Protein AF-A0A6A7G009-F1 (afdb_monomer_lite)

Radius of gyration: 21.74 Å; chains: 1; bounding box: 56×44×60 Å

Organism: NCBI:txid1518452

Structure (mmCIF, N/CA/C/O backbone):
data_AF-A0A6A7G009-F1
#
_entry.id   AF-A0A6A7G009-F1
#
loop_
_atom_site.group_PDB
_atom_site.id
_atom_site.type_symbol
_atom_site.label_atom_id
_atom_site.label_alt_id
_atom_site.label_comp_id
_atom_site.label_asym_id
_atom_site.label_entity_id
_atom_site.label_seq_id
_atom_site.pdbx_PDB_ins_code
_atom_site.Cartn_x
_atom_site.Cartn_y
_atom_site.Cartn_z
_atom_site.occupancy
_atom_site.B_iso_or_equiv
_atom_site.auth_seq_id
_atom_site.auth_comp_id
_atom_site.auth_asym_id
_atom_site.auth_atom_id
_atom_site.pdbx_PDB_model_num
ATOM 1 N N . LEU A 1 1 ? 35.854 0.329 -32.959 1.00 33.03 1 LEU A N 1
ATOM 2 C CA . LEU A 1 1 ? 35.466 1.603 -33.607 1.00 33.03 1 LEU A CA 1
ATOM 3 C C . LEU A 1 1 ? 34.813 2.494 -32.561 1.00 33.03 1 LEU A C 1
ATOM 5 O O . LEU A 1 1 ? 33.643 2.331 -32.245 1.00 33.03 1 LEU A O 1
ATOM 9 N N . ASN A 1 2 ? 35.643 3.341 -31.951 1.00 36.78 2 ASN A N 1
ATOM 10 C CA . ASN A 1 2 ? 35.268 4.315 -30.934 1.00 36.78 2 ASN A CA 1
ATOM 11 C C . ASN A 1 2 ? 34.489 5.460 -31.586 1.00 36.78 2 ASN A C 1
ATOM 13 O O . ASN A 1 2 ? 35.030 6.141 -32.451 1.00 36.78 2 ASN A O 1
ATOM 17 N N . ALA A 1 3 ? 33.259 5.700 -31.141 1.00 36.31 3 ALA A N 1
ATOM 18 C CA . ALA A 1 3 ? 32.557 6.951 -31.395 1.00 36.31 3 ALA A CA 1
ATOM 19 C C . ALA A 1 3 ? 32.072 7.502 -30.050 1.00 36.31 3 ALA A C 1
ATOM 21 O O . ALA A 1 3 ? 31.046 7.090 -29.510 1.00 36.31 3 ALA A O 1
ATOM 22 N N . LEU A 1 4 ? 32.876 8.406 -29.489 1.00 46.34 4 LEU A N 1
ATOM 23 C CA . LEU A 1 4 ? 32.522 9.247 -28.353 1.00 46.34 4 LEU A CA 1
ATOM 24 C C . LEU A 1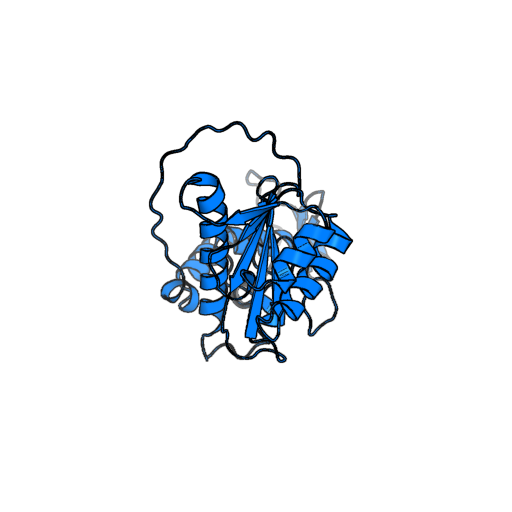 4 ? 31.434 10.227 -28.803 1.00 46.34 4 LEU A C 1
ATOM 26 O O . LEU A 1 4 ? 31.726 11.234 -29.441 1.00 46.34 4 LEU A O 1
ATOM 30 N N . VAL A 1 5 ? 30.178 9.953 -28.458 1.00 41.22 5 VAL A N 1
ATOM 31 C CA . VAL A 1 5 ? 29.092 10.925 -28.631 1.00 41.22 5 VAL A CA 1
ATOM 32 C C . VAL A 1 5 ? 29.146 11.910 -27.464 1.00 41.22 5 VAL A C 1
ATOM 34 O O . VAL A 1 5 ? 28.726 11.599 -26.351 1.00 41.22 5 VAL A O 1
ATOM 37 N N . HIS A 1 6 ? 29.699 13.097 -27.715 1.00 43.94 6 HIS A N 1
ATOM 38 C CA . HIS A 1 6 ? 29.626 14.237 -26.803 1.00 43.94 6 HIS A CA 1
ATOM 39 C C . HIS A 1 6 ? 28.310 14.986 -27.031 1.00 43.94 6 HIS A C 1
ATOM 41 O O . HIS A 1 6 ? 28.161 15.709 -28.012 1.00 43.94 6 HIS A O 1
ATOM 47 N N . SER A 1 7 ? 27.361 14.849 -26.104 1.00 37.59 7 SER A N 1
ATOM 48 C CA . SER A 1 7 ? 26.228 15.773 -26.001 1.00 37.59 7 SER A CA 1
ATOM 49 C C . SER A 1 7 ? 25.752 15.906 -24.549 1.00 37.59 7 SER A C 1
ATOM 51 O O . SER A 1 7 ? 25.069 15.026 -24.029 1.00 37.59 7 SER A O 1
ATOM 53 N N . GLY A 1 8 ? 26.116 17.017 -23.903 1.00 41.75 8 GLY A N 1
ATOM 54 C CA . GLY A 1 8 ? 25.282 17.779 -22.954 1.00 41.75 8 GLY A CA 1
ATOM 55 C C . GLY A 1 8 ? 24.837 17.174 -21.614 1.00 41.75 8 GLY A C 1
ATOM 56 O O . GLY A 1 8 ? 24.319 17.907 -20.783 1.00 41.75 8 GLY A O 1
ATOM 57 N N . THR A 1 9 ? 25.050 15.890 -21.357 1.00 50.56 9 THR A N 1
ATOM 58 C CA . THR A 1 9 ? 24.913 15.241 -20.042 1.00 50.56 9 THR A CA 1
ATOM 59 C C . THR A 1 9 ? 25.919 14.105 -20.050 1.00 50.56 9 THR A C 1
ATOM 61 O O . THR A 1 9 ? 25.802 13.242 -20.916 1.00 50.56 9 THR A O 1
ATOM 64 N N . SER A 1 10 ? 26.932 14.125 -19.178 1.00 60.22 10 SER A N 1
ATOM 65 C CA . SER A 1 10 ? 28.070 13.189 -19.229 1.00 60.22 10 SER A CA 1
ATOM 66 C C . SER A 1 10 ? 27.648 11.763 -18.843 1.00 60.22 10 SER A C 1
ATOM 68 O O . SER A 1 10 ? 27.899 11.286 -17.740 1.00 60.22 10 SER A O 1
ATOM 70 N N . LEU A 1 11 ? 26.916 11.099 -19.738 1.00 69.81 11 LEU A N 1
ATOM 71 C CA . LEU A 1 11 ? 26.635 9.675 -19.670 1.00 69.81 11 LEU A CA 1
ATOM 72 C C . LEU A 1 11 ? 27.925 8.966 -20.075 1.00 69.81 11 LEU A C 1
ATOM 74 O O . LEU A 1 11 ? 28.312 8.991 -21.244 1.00 69.81 11 LEU A O 1
ATOM 78 N N . GLN A 1 12 ? 28.614 8.373 -19.104 1.00 85.25 12 GLN A N 1
ATOM 79 C CA . GLN A 1 12 ? 29.791 7.557 -19.378 1.00 85.25 12 GLN A CA 1
ATOM 80 C C . GLN A 1 12 ? 29.349 6.122 -19.633 1.00 85.25 12 GLN A C 1
ATOM 82 O O . GLN A 1 12 ? 28.511 5.593 -18.908 1.00 85.25 12 GLN A O 1
ATOM 87 N N . PHE A 1 13 ? 29.924 5.471 -20.638 1.00 88.25 13 PHE A N 1
ATOM 88 C CA . PHE A 1 13 ? 29.658 4.065 -20.926 1.00 88.25 13 PHE A CA 1
ATOM 89 C C . PHE A 1 13 ? 30.929 3.252 -20.715 1.00 88.25 13 PHE A C 1
ATOM 91 O O . PHE A 1 13 ? 31.999 3.650 -21.178 1.00 88.25 13 PHE A O 1
ATOM 98 N N . ARG A 1 14 ? 30.827 2.136 -19.990 1.00 88.12 14 ARG A N 1
ATOM 99 C CA . ARG A 1 14 ? 31.948 1.223 -19.726 1.00 88.12 14 ARG A CA 1
ATOM 100 C C . ARG A 1 14 ? 31.494 -0.222 -19.859 1.00 88.12 14 ARG A C 1
ATOM 102 O O . ARG A 1 14 ? 30.351 -0.546 -19.543 1.00 88.12 14 ARG A O 1
ATOM 109 N N . LEU A 1 15 ? 32.404 -1.080 -20.303 1.00 88.94 15 LEU A N 1
ATOM 110 C CA . LEU A 1 15 ? 32.203 -2.522 -20.290 1.00 88.94 15 LEU A CA 1
ATOM 111 C C . LEU A 1 15 ? 32.525 -3.046 -18.883 1.00 88.94 15 LEU A C 1
ATOM 113 O O . LEU A 1 15 ? 33.630 -2.829 -18.391 1.00 88.94 15 LEU A O 1
ATOM 117 N N . LEU A 1 16 ? 31.558 -3.688 -18.229 1.00 86.25 16 LEU A N 1
ATOM 118 C CA . LEU A 1 16 ? 31.697 -4.295 -16.903 1.00 86.25 16 LEU A CA 1
ATOM 119 C C . LEU A 1 16 ? 31.183 -5.733 -16.980 1.00 86.25 16 LEU A C 1
ATOM 121 O O . LEU A 1 16 ? 30.013 -5.928 -17.300 1.00 86.25 16 LEU A O 1
ATOM 125 N N . ASN A 1 17 ? 32.033 -6.723 -16.688 1.00 85.19 17 ASN A N 1
ATOM 126 C CA . ASN A 1 17 ? 31.687 -8.153 -16.753 1.00 85.19 17 ASN A CA 1
ATOM 127 C C . ASN A 1 17 ? 30.984 -8.527 -18.074 1.00 85.19 17 ASN A C 1
ATOM 129 O O . ASN A 1 17 ? 29.874 -9.053 -18.064 1.00 85.19 17 ASN A O 1
ATOM 133 N N . ASP A 1 18 ? 31.587 -8.143 -19.204 1.00 86.94 18 ASP A N 1
ATOM 134 C CA . ASP A 1 18 ? 31.063 -8.336 -20.568 1.00 86.94 18 ASP A CA 1
ATOM 135 C C . ASP A 1 18 ? 29.718 -7.650 -20.883 1.00 86.94 18 ASP A C 1
ATOM 137 O O . ASP A 1 18 ? 29.152 -7.823 -21.963 1.00 86.94 18 ASP A O 1
ATOM 141 N N . LEU A 1 19 ? 29.217 -6.797 -19.985 1.00 87.00 19 LEU A N 1
ATOM 142 C CA . LEU A 1 19 ? 28.006 -6.007 -20.185 1.00 87.00 19 LEU A CA 1
ATOM 143 C C . LEU A 1 19 ? 28.348 -4.537 -20.402 1.00 87.00 19 LEU A C 1
ATOM 145 O O . LEU A 1 19 ? 29.015 -3.894 -19.589 1.00 87.00 19 LEU A O 1
ATOM 149 N N . MET A 1 20 ? 27.834 -3.966 -21.491 1.00 91.00 20 MET A N 1
ATOM 150 C CA . MET A 1 20 ? 27.884 -2.521 -21.686 1.00 91.00 20 MET A CA 1
ATOM 151 C C . MET A 1 20 ? 27.003 -1.856 -20.626 1.00 91.00 20 MET A C 1
ATOM 153 O O . MET A 1 20 ? 25.815 -2.163 -20.541 1.00 91.00 20 MET A O 1
ATOM 157 N N . CYS A 1 21 ? 27.560 -0.946 -19.834 1.00 91.56 21 CYS A N 1
ATOM 158 C CA . CYS A 1 21 ? 26.855 -0.262 -18.756 1.00 91.56 21 CYS A CA 1
ATOM 159 C C . CYS A 1 21 ? 26.964 1.254 -18.909 1.00 91.56 21 CYS A C 1
ATOM 161 O O . CYS A 1 21 ? 28.029 1.782 -19.224 1.00 91.56 21 CYS A O 1
ATOM 163 N N . GLU A 1 22 ? 25.870 1.957 -18.629 1.00 91.00 22 GLU A N 1
ATOM 164 C CA . GLU A 1 22 ? 25.909 3.383 -18.328 1.00 91.00 22 GLU A CA 1
ATOM 165 C C . GLU A 1 22 ? 26.383 3.557 -16.885 1.00 91.00 22 GLU A C 1
ATOM 167 O O . GLU A 1 22 ? 25.844 2.950 -15.961 1.00 91.00 22 GLU A O 1
ATOM 172 N N . VAL A 1 23 ? 27.428 4.350 -16.699 1.00 86.75 23 VAL A N 1
ATOM 173 C CA . VAL A 1 23 ? 28.080 4.582 -15.418 1.00 86.75 23 VAL A CA 1
ATOM 174 C C . VAL A 1 23 ? 27.943 6.055 -15.068 1.00 86.75 23 VAL A C 1
ATOM 176 O O . VAL A 1 23 ? 28.261 6.949 -15.849 1.00 86.75 23 VAL A O 1
ATOM 179 N N . THR A 1 24 ? 27.476 6.289 -13.853 1.00 82.50 24 THR A N 1
ATOM 180 C CA . THR A 1 24 ? 27.497 7.585 -13.172 1.00 82.50 24 THR A CA 1
ATOM 181 C C . THR A 1 24 ? 28.281 7.418 -11.875 1.00 82.50 24 THR A C 1
ATOM 183 O O . THR A 1 24 ? 28.482 6.289 -11.432 1.00 82.50 24 THR A O 1
ATOM 186 N N . GLU A 1 25 ? 28.665 8.513 -11.220 1.00 73.50 25 GLU A N 1
ATOM 187 C CA . GLU A 1 25 ? 29.447 8.478 -9.968 1.00 73.50 25 GLU A CA 1
ATOM 188 C C . GLU A 1 25 ? 28.851 7.564 -8.881 1.00 73.50 25 GLU A C 1
ATOM 190 O O . GLU A 1 25 ? 29.579 7.041 -8.048 1.00 73.50 25 GLU A O 1
ATOM 195 N N . LYS A 1 26 ? 27.526 7.349 -8.895 1.00 76.75 26 LYS A N 1
ATOM 196 C CA . LYS A 1 26 ? 26.799 6.598 -7.859 1.00 76.75 26 LYS A CA 1
ATOM 197 C C . LYS A 1 26 ? 26.295 5.220 -8.292 1.00 76.75 26 LYS A C 1
ATOM 199 O O . LYS A 1 26 ? 25.813 4.474 -7.446 1.00 76.75 26 LYS A O 1
ATOM 204 N N . ARG A 1 27 ? 26.294 4.896 -9.590 1.00 83.00 27 ARG A N 1
ATOM 205 C CA . ARG A 1 27 ? 25.667 3.659 -10.098 1.00 83.00 27 ARG A CA 1
ATOM 206 C C . ARG A 1 27 ? 26.159 3.268 -11.485 1.00 83.00 27 ARG A C 1
ATOM 208 O O . ARG A 1 27 ? 26.383 4.136 -12.328 1.00 83.00 27 ARG A O 1
ATOM 215 N N . ALA A 1 28 ? 26.193 1.961 -11.726 1.00 88.44 28 ALA A N 1
ATOM 216 C CA . ALA A 1 28 ? 26.329 1.356 -13.044 1.00 88.44 28 ALA A CA 1
ATOM 217 C C . ALA A 1 28 ? 25.017 0.652 -13.421 1.00 88.44 28 ALA A C 1
ATOM 219 O O . ALA A 1 28 ? 24.474 -0.120 -12.631 1.00 88.44 28 ALA A O 1
ATOM 220 N N . ARG A 1 29 ? 24.486 0.940 -14.610 1.00 91.62 29 ARG A N 1
ATOM 221 C CA . ARG A 1 29 ? 23.228 0.389 -15.121 1.00 91.62 29 ARG A CA 1
ATOM 222 C C . ARG A 1 29 ? 23.481 -0.325 -16.448 1.00 91.62 29 ARG A C 1
ATOM 224 O O . ARG A 1 29 ? 23.907 0.340 -17.393 1.00 91.62 29 ARG A O 1
ATOM 231 N N . PRO A 1 30 ? 23.196 -1.631 -16.570 1.00 92.75 30 PRO A N 1
ATOM 232 C CA . PRO A 1 30 ? 23.375 -2.343 -17.829 1.00 92.75 30 PRO A CA 1
ATOM 233 C C . PRO A 1 30 ? 22.512 -1.751 -18.949 1.00 92.75 30 PRO A C 1
ATOM 235 O O . PRO A 1 30 ? 21.324 -1.449 -18.768 1.00 92.75 30 PRO A O 1
ATOM 238 N N . CYS A 1 31 ? 23.134 -1.598 -20.115 1.00 92.88 31 CYS A N 1
ATOM 239 C CA . CYS A 1 31 ? 22.517 -1.164 -21.357 1.00 92.88 31 CYS A CA 1
ATOM 240 C C . CYS A 1 31 ? 21.734 -2.324 -21.972 1.00 92.88 31 CYS A C 1
ATOM 242 O O . CYS A 1 31 ? 22.296 -3.364 -22.309 1.00 92.88 31 CYS A O 1
ATOM 244 N N . ILE A 1 32 ? 20.427 -2.140 -22.146 1.00 94.19 32 ILE A N 1
ATOM 245 C CA . ILE A 1 32 ? 19.535 -3.223 -22.561 1.00 94.19 32 ILE A CA 1
ATOM 246 C C . ILE A 1 32 ? 19.328 -3.240 -24.087 1.00 94.19 32 ILE A C 1
ATOM 248 O O . ILE A 1 32 ? 18.886 -2.230 -24.664 1.00 94.19 32 ILE A O 1
ATOM 252 N N . PRO A 1 33 ? 19.569 -4.389 -24.757 1.00 92.62 33 PRO A N 1
ATOM 253 C CA . PRO A 1 33 ? 19.325 -4.535 -26.188 1.00 92.62 33 PRO A CA 1
ATOM 254 C C . PRO A 1 33 ? 17.821 -4.479 -26.505 1.00 92.62 33 PRO A C 1
ATOM 256 O O . PRO A 1 33 ? 17.010 -4.913 -25.681 1.00 92.62 33 PRO A O 1
ATOM 259 N N . PRO A 1 34 ? 17.416 -3.988 -27.696 1.00 92.94 34 PRO A N 1
ATOM 260 C CA . PRO A 1 34 ? 16.008 -3.810 -28.069 1.00 92.94 34 PRO A CA 1
ATOM 261 C C . PRO A 1 34 ? 15.108 -5.024 -27.806 1.00 92.94 34 PRO A C 1
ATOM 263 O O . PRO A 1 34 ? 13.992 -4.865 -27.317 1.00 92.94 34 PRO A O 1
ATOM 266 N N . THR A 1 35 ? 15.622 -6.230 -28.046 1.00 93.94 35 THR A N 1
ATOM 267 C CA . THR A 1 35 ? 14.911 -7.505 -27.876 1.00 93.94 35 THR A CA 1
ATOM 268 C C . THR A 1 35 ? 14.482 -7.798 -26.435 1.00 93.94 35 THR A C 1
ATOM 270 O O . THR A 1 35 ? 13.495 -8.496 -26.217 1.00 93.94 35 THR A O 1
ATOM 273 N N . LEU A 1 36 ? 15.186 -7.257 -25.435 1.00 93.31 36 LEU A N 1
ATOM 274 C CA . LEU A 1 36 ? 14.910 -7.512 -24.017 1.00 93.31 36 LEU A CA 1
ATOM 275 C C . LEU A 1 36 ? 14.099 -6.400 -23.343 1.00 93.31 36 LEU A C 1
ATOM 277 O O . LEU A 1 36 ? 13.490 -6.639 -22.300 1.00 93.31 36 LEU A O 1
ATOM 281 N N . ARG A 1 37 ? 14.043 -5.197 -23.928 1.00 95.38 37 ARG A N 1
ATOM 282 C CA . ARG A 1 37 ? 13.396 -4.025 -23.305 1.00 95.38 37 ARG A CA 1
ATOM 283 C C . ARG A 1 37 ? 11.929 -4.275 -22.985 1.00 95.38 37 ARG A C 1
ATOM 285 O O . ARG A 1 37 ? 11.475 -3.929 -21.895 1.00 95.38 37 ARG A O 1
ATOM 292 N N . ARG A 1 38 ? 11.206 -4.914 -23.913 1.00 94.06 38 ARG A N 1
ATOM 293 C CA . ARG A 1 38 ? 9.787 -5.222 -23.724 1.00 94.06 38 ARG A CA 1
ATOM 294 C C . ARG A 1 38 ? 9.575 -6.228 -22.595 1.00 94.06 38 ARG A C 1
ATOM 296 O O . ARG A 1 38 ? 8.753 -5.973 -21.728 1.00 94.06 38 ARG A O 1
ATOM 303 N N . ARG A 1 39 ? 10.393 -7.284 -22.528 1.00 92.75 39 ARG A N 1
ATOM 304 C CA . ARG A 1 39 ? 10.351 -8.276 -21.437 1.00 92.75 39 ARG A CA 1
ATOM 305 C C . ARG A 1 39 ? 10.632 -7.648 -20.073 1.00 92.75 39 ARG A C 1
ATOM 307 O O . ARG A 1 39 ? 9.971 -7.988 -19.100 1.00 92.75 39 ARG A O 1
ATOM 314 N N . ILE A 1 40 ? 11.586 -6.718 -19.995 1.00 92.38 40 ILE A N 1
ATOM 315 C CA . ILE A 1 40 ? 11.850 -5.959 -18.764 1.00 92.38 40 ILE A CA 1
ATOM 316 C C . ILE A 1 40 ? 10.634 -5.108 -18.400 1.00 92.38 40 ILE A C 1
ATOM 318 O O . ILE A 1 40 ? 10.202 -5.130 -17.251 1.00 92.38 40 ILE A O 1
ATOM 322 N N . PHE A 1 41 ? 10.059 -4.384 -19.363 1.00 93.12 41 PHE A N 1
ATOM 323 C CA . PHE A 1 41 ? 8.844 -3.615 -19.117 1.00 93.12 41 PHE A CA 1
ATOM 324 C C . PHE A 1 41 ? 7.709 -4.502 -18.609 1.00 93.12 41 PHE A C 1
ATOM 326 O O . PHE A 1 41 ? 7.168 -4.192 -17.556 1.00 93.12 41 PHE A O 1
ATOM 333 N N . ASP A 1 42 ? 7.386 -5.595 -19.301 1.00 89.75 42 ASP A N 1
ATOM 334 C CA . ASP A 1 42 ? 6.291 -6.488 -18.916 1.00 89.75 42 ASP A CA 1
ATOM 335 C C . ASP A 1 42 ? 6.550 -7.097 -17.531 1.00 89.75 42 ASP A C 1
ATOM 337 O O . ASP A 1 42 ? 5.642 -7.127 -16.710 1.00 89.75 42 ASP A O 1
ATOM 341 N N . LYS A 1 43 ? 7.805 -7.443 -17.202 1.00 86.00 43 LYS A N 1
ATOM 342 C CA . LYS A 1 43 ? 8.176 -7.922 -15.862 1.00 86.00 43 LYS A CA 1
ATOM 343 C C . LYS A 1 43 ? 7.860 -6.908 -14.765 1.00 86.00 43 LYS A C 1
ATOM 345 O O . LYS A 1 43 ? 7.294 -7.294 -13.760 1.00 86.00 43 LYS A O 1
ATOM 350 N N . TYR A 1 44 ? 8.240 -5.636 -14.908 1.00 85.62 44 TYR A N 1
ATOM 351 C CA . TYR A 1 44 ? 8.029 -4.636 -13.843 1.00 85.62 44 TYR A CA 1
ATOM 352 C C . TYR A 1 44 ? 6.640 -4.000 -13.876 1.00 85.62 44 TYR A C 1
ATOM 354 O O . TYR A 1 44 ? 6.101 -3.615 -12.839 1.00 85.62 44 TYR A O 1
ATOM 362 N N . HIS A 1 45 ? 6.064 -3.859 -15.065 1.00 86.06 45 HIS A N 1
ATOM 363 C CA . HIS A 1 45 ? 4.718 -3.347 -15.240 1.00 86.06 45 HIS A CA 1
ATOM 364 C C . HIS A 1 45 ? 3.677 -4.391 -14.826 1.00 86.06 45 HIS A C 1
ATOM 366 O O . HIS A 1 45 ? 2.708 -4.033 -14.170 1.00 86.06 45 HIS A O 1
ATOM 372 N N . GLY A 1 46 ? 3.888 -5.670 -15.136 1.00 78.12 46 GLY A N 1
ATOM 373 C CA . GLY A 1 46 ? 2.969 -6.761 -14.809 1.00 78.12 46 GLY A CA 1
ATOM 374 C C . GLY A 1 46 ? 2.810 -7.025 -13.312 1.00 78.12 46 GLY A C 1
ATOM 375 O O . GLY A 1 46 ? 1.772 -7.521 -12.908 1.00 78.12 46 GLY A O 1
ATOM 376 N N . LEU A 1 47 ? 3.759 -6.612 -12.457 1.00 73.56 47 LEU A N 1
ATOM 377 C CA . LEU A 1 47 ? 3.639 -6.829 -11.005 1.00 73.56 47 LEU A CA 1
ATOM 378 C C . LEU A 1 47 ? 2.417 -6.125 -10.400 1.00 73.56 47 LEU A C 1
ATOM 380 O O . LEU A 1 47 ? 1.727 -6.670 -9.556 1.00 73.56 47 LEU A O 1
ATOM 384 N N . ASN A 1 48 ? 2.120 -4.892 -10.801 1.00 67.00 48 ASN A N 1
ATOM 385 C CA . ASN A 1 48 ? 1.000 -4.140 -10.210 1.00 67.00 48 ASN A CA 1
ATOM 386 C C . ASN A 1 48 ? 0.388 -3.111 -11.136 1.00 67.00 48 ASN A C 1
ATOM 388 O O . ASN A 1 48 ? -0.293 -2.171 -10.708 1.00 67.00 48 ASN A O 1
ATOM 392 N N . HIS A 1 49 ? 0.710 -3.227 -12.417 1.00 80.81 49 HIS A N 1
ATOM 393 C CA . HIS A 1 49 ? 0.394 -2.220 -13.402 1.00 80.81 49 HIS A CA 1
ATOM 394 C C . HIS A 1 49 ? 0.740 -0.805 -12.915 1.00 80.81 49 HIS A C 1
ATOM 396 O O . HIS A 1 49 ? -0.113 0.078 -13.002 1.00 80.81 49 HIS A O 1
ATOM 402 N N . PRO A 1 50 ? 1.936 -0.521 -12.352 1.00 77.69 50 PRO A N 1
ATOM 403 C CA . PRO A 1 50 ? 2.245 0.806 -11.839 1.00 77.69 50 PRO A CA 1
ATOM 404 C C . PRO A 1 50 ? 2.037 1.879 -12.913 1.00 77.69 50 PRO A C 1
ATOM 406 O O . PRO A 1 50 ? 2.199 1.655 -14.115 1.00 77.69 50 PRO A O 1
ATOM 409 N N . GLY A 1 51 ? 1.667 3.088 -12.485 1.00 78.69 51 GLY A N 1
ATOM 410 C CA . GLY A 1 51 ? 1.525 4.214 -13.408 1.00 78.69 51 GLY A CA 1
ATOM 411 C C . GLY A 1 51 ? 2.810 4.448 -14.214 1.00 78.69 51 GLY A C 1
ATOM 412 O O . GLY A 1 51 ? 3.905 4.104 -13.766 1.00 78.69 51 GLY A O 1
ATOM 413 N N . ARG A 1 52 ? 2.698 5.077 -15.390 1.00 85.00 52 ARG A N 1
ATOM 414 C CA . ARG A 1 52 ? 3.829 5.285 -16.323 1.00 85.00 52 ARG A CA 1
ATOM 415 C C . ARG A 1 52 ? 5.096 5.833 -15.652 1.00 85.00 52 ARG A C 1
ATOM 417 O O . ARG A 1 52 ? 6.198 5.380 -15.932 1.00 85.00 52 ARG A O 1
ATOM 424 N N . TRP A 1 53 ? 4.928 6.795 -14.744 1.00 84.62 53 TRP A N 1
ATOM 425 C CA . TRP A 1 53 ? 6.026 7.449 -14.037 1.00 84.62 53 TRP A CA 1
ATOM 426 C C . TRP A 1 53 ? 6.708 6.511 -13.051 1.00 84.62 53 TRP A C 1
ATOM 428 O O . TRP A 1 53 ? 7.924 6.549 -12.902 1.00 84.62 53 TRP A O 1
ATOM 438 N N . GLN A 1 54 ? 5.924 5.651 -12.405 1.00 81.06 54 GLN A N 1
ATOM 439 C CA . GLN A 1 54 ? 6.443 4.696 -11.446 1.00 81.06 54 GLN A CA 1
ATOM 440 C C . GLN A 1 54 ? 7.145 3.531 -12.138 1.00 81.06 54 GLN A C 1
ATOM 442 O O . GLN A 1 54 ? 8.253 3.186 -11.744 1.00 81.06 54 GLN A O 1
ATOM 447 N N . THR A 1 55 ? 6.556 2.997 -13.212 1.00 85.56 55 THR A N 1
ATOM 448 C CA . THR A 1 55 ? 7.215 1.989 -14.054 1.00 85.56 55 THR A CA 1
ATOM 449 C C . THR A 1 55 ? 8.563 2.514 -14.555 1.00 85.56 55 THR A C 1
ATOM 451 O O . THR A 1 55 ? 9.584 1.843 -14.435 1.00 85.56 55 THR A O 1
ATOM 454 N N . LEU A 1 56 ? 8.596 3.766 -15.033 1.00 90.31 56 LEU A N 1
ATOM 455 C CA . LEU A 1 56 ? 9.837 4.416 -15.447 1.00 90.31 56 LEU A CA 1
ATOM 456 C C . LEU A 1 56 ? 10.842 4.543 -14.296 1.00 90.31 56 LEU A C 1
ATOM 458 O O . LEU A 1 56 ? 12.014 4.255 -14.510 1.00 90.31 56 LEU A O 1
ATOM 462 N N . LYS A 1 57 ? 10.410 4.957 -13.098 1.00 87.44 57 LYS A N 1
ATOM 463 C CA . LYS A 1 57 ? 11.288 5.099 -11.926 1.00 87.44 57 LYS A CA 1
ATOM 464 C C . LYS A 1 57 ? 11.978 3.771 -11.582 1.00 87.44 57 LYS A C 1
ATOM 466 O O . LYS A 1 57 ? 13.204 3.727 -11.570 1.00 87.44 57 LYS A O 1
ATOM 471 N N . ILE A 1 58 ? 11.198 2.700 -11.405 1.00 85.19 58 ILE A N 1
ATOM 472 C CA . ILE A 1 58 ? 11.683 1.359 -11.020 1.00 85.19 58 ILE A CA 1
ATOM 473 C C . ILE A 1 58 ? 12.700 0.820 -12.033 1.00 85.19 58 ILE A C 1
ATOM 475 O O . ILE A 1 58 ? 13.750 0.292 -11.658 1.00 85.19 58 ILE A O 1
ATOM 479 N N . ILE A 1 59 ? 12.401 0.964 -13.327 1.00 90.69 59 ILE A N 1
ATOM 480 C CA . ILE A 1 59 ? 13.273 0.474 -14.397 1.00 90.69 59 ILE A CA 1
ATOM 481 C C . ILE A 1 59 ? 14.531 1.344 -14.504 1.00 90.69 59 ILE A C 1
ATOM 483 O O . ILE A 1 59 ? 15.631 0.812 -14.623 1.00 90.69 59 ILE A O 1
ATOM 487 N N . LYS A 1 60 ? 14.400 2.675 -14.426 1.00 89.94 60 LYS A N 1
ATOM 488 C CA . LYS A 1 60 ? 15.520 3.624 -14.560 1.00 89.94 60 LYS A CA 1
ATOM 489 C C . LYS A 1 60 ? 16.537 3.508 -13.423 1.00 89.94 60 LYS A C 1
ATOM 491 O O . LYS A 1 60 ? 17.692 3.884 -13.617 1.00 89.94 60 LYS A O 1
ATOM 496 N N . GLU A 1 61 ? 16.135 3.008 -12.258 1.00 88.12 61 GLU A N 1
ATOM 497 C CA . GLU A 1 61 ? 17.049 2.699 -11.153 1.00 88.12 61 GLU A CA 1
ATOM 498 C C . GLU A 1 61 ? 18.005 1.544 -11.484 1.00 88.12 61 GLU A C 1
ATOM 500 O O . GLU A 1 61 ? 19.146 1.577 -11.036 1.00 88.12 61 GLU A O 1
ATOM 505 N N . ARG A 1 62 ? 17.575 0.574 -12.304 1.00 89.56 62 ARG A N 1
ATOM 506 C CA . ARG A 1 62 ? 18.298 -0.690 -12.546 1.00 89.56 62 ARG A CA 1
ATOM 507 C C . ARG A 1 62 ? 18.882 -0.825 -13.949 1.00 89.56 62 ARG A C 1
ATOM 509 O O . ARG A 1 62 ? 19.878 -1.507 -14.126 1.00 89.56 62 ARG A O 1
ATOM 516 N N . TYR A 1 63 ? 18.270 -0.192 -14.944 1.00 93.19 63 TYR A N 1
ATOM 517 C CA . TYR A 1 63 ? 18.577 -0.405 -16.355 1.00 93.19 63 TYR A CA 1
ATOM 518 C C . TYR A 1 63 ? 18.714 0.911 -17.107 1.00 93.19 63 TYR A C 1
ATOM 520 O O . TYR A 1 63 ? 18.191 1.955 -16.695 1.00 93.19 63 TYR A O 1
ATOM 528 N N . PHE A 1 64 ? 19.380 0.838 -18.254 1.00 92.81 64 PHE A N 1
ATOM 529 C CA . PHE A 1 64 ? 19.484 1.948 -19.183 1.00 92.81 64 PHE A CA 1
ATOM 530 C C . PHE A 1 64 ? 19.207 1.498 -20.619 1.00 92.81 64 PHE A C 1
ATOM 532 O O . PHE A 1 64 ? 19.647 0.439 -21.058 1.00 92.81 64 PHE A O 1
ATOM 539 N N . TRP A 1 65 ? 18.489 2.328 -21.372 1.00 93.81 65 TRP A N 1
ATOM 540 C CA . TRP A 1 65 ? 18.532 2.325 -22.831 1.00 93.81 65 TRP A CA 1
ATOM 541 C C . TRP A 1 65 ? 18.076 3.687 -23.381 1.00 93.81 65 TRP A C 1
ATOM 543 O O . TRP A 1 65 ? 17.313 4.401 -22.713 1.00 93.81 65 TRP A O 1
ATOM 553 N N . PRO A 1 66 ? 18.510 4.069 -24.597 1.00 89.62 66 PRO A N 1
ATOM 554 C CA . PRO A 1 66 ? 18.082 5.313 -25.227 1.00 89.62 66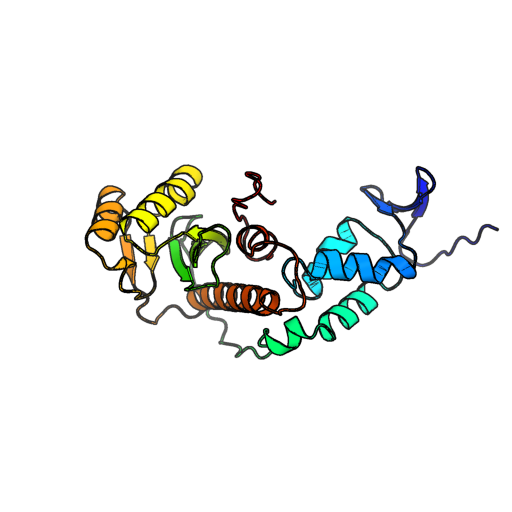 PRO A CA 1
ATOM 555 C C . PRO A 1 66 ? 16.559 5.391 -25.369 1.00 89.62 66 PRO A C 1
ATOM 557 O O . PRO A 1 66 ? 15.905 4.418 -25.732 1.00 89.62 66 PRO A O 1
ATOM 560 N N . HIS A 1 67 ? 15.991 6.566 -25.094 1.00 89.00 67 HIS A N 1
ATOM 561 C CA . HIS A 1 67 ? 14.554 6.845 -25.213 1.00 89.00 67 HIS A CA 1
ATOM 562 C C . HIS A 1 67 ? 13.618 5.962 -24.361 1.00 89.00 67 HIS A C 1
ATOM 564 O O . HIS A 1 67 ? 12.410 5.943 -24.618 1.00 89.00 67 HIS A O 1
ATOM 570 N N . MET A 1 68 ? 14.114 5.321 -23.291 1.00 93.06 68 MET A N 1
ATOM 571 C CA . MET A 1 68 ? 13.297 4.456 -22.423 1.00 93.06 68 MET A CA 1
ATOM 572 C C . MET A 1 68 ? 12.013 5.113 -21.907 1.00 93.06 68 MET A C 1
ATOM 574 O O . MET A 1 68 ? 10.965 4.476 -21.854 1.00 93.06 68 MET A O 1
ATOM 578 N N . SER A 1 69 ? 12.049 6.414 -21.596 1.00 92.25 69 SER A N 1
ATOM 579 C CA . SER A 1 69 ? 10.869 7.162 -21.149 1.00 92.25 69 SER A CA 1
ATOM 580 C C . SER A 1 69 ? 9.745 7.173 -22.189 1.00 92.25 69 SER A C 1
ATOM 582 O O . SER A 1 69 ? 8.571 7.118 -21.819 1.00 92.25 69 SER A O 1
ATOM 584 N N . LYS A 1 70 ? 10.086 7.248 -23.484 1.00 93.31 70 LYS A N 1
ATOM 585 C CA . LYS A 1 70 ? 9.119 7.264 -24.592 1.00 93.31 70 LYS A CA 1
ATOM 586 C C . LYS A 1 70 ? 8.493 5.883 -24.771 1.00 93.31 70 LYS A C 1
ATOM 588 O O . LYS A 1 70 ? 7.269 5.784 -24.821 1.00 93.31 70 LYS A O 1
ATOM 593 N N . GLU A 1 71 ? 9.320 4.840 -24.800 1.00 94.12 71 GLU A N 1
ATOM 594 C CA . GLU A 1 71 ? 8.873 3.449 -24.945 1.00 94.12 71 GLU A CA 1
ATOM 595 C C . GLU A 1 71 ? 8.003 3.005 -23.759 1.00 94.12 71 GLU A C 1
ATOM 597 O O . GLU A 1 71 ? 6.863 2.592 -23.954 1.00 94.12 71 GLU A O 1
ATOM 602 N N . ILE A 1 72 ? 8.464 3.206 -22.518 1.00 94.00 72 ILE A N 1
ATOM 603 C CA . ILE A 1 72 ? 7.720 2.834 -21.300 1.00 94.00 72 ILE A CA 1
ATOM 604 C C . ILE A 1 72 ? 6.379 3.570 -21.222 1.00 94.00 72 ILE A C 1
ATOM 606 O O . ILE A 1 72 ? 5.364 2.982 -20.838 1.00 94.00 72 ILE A O 1
ATOM 610 N N . LYS A 1 73 ? 6.340 4.854 -21.606 1.00 91.94 73 LYS A N 1
ATOM 611 C CA . LYS A 1 73 ? 5.092 5.628 -21.669 1.00 91.94 73 LYS A CA 1
ATOM 612 C C . LYS A 1 73 ? 4.124 5.044 -22.697 1.00 91.94 73 LYS A C 1
ATOM 614 O O . LYS A 1 73 ? 2.932 4.965 -22.402 1.00 91.94 73 LYS A O 1
ATOM 619 N N . LEU A 1 74 ? 4.616 4.657 -23.874 1.00 93.06 74 LEU A N 1
ATOM 620 C CA . LEU A 1 74 ? 3.803 4.053 -24.928 1.00 93.06 74 LEU A CA 1
ATOM 621 C C . LEU A 1 74 ? 3.250 2.690 -24.495 1.00 93.06 74 LEU A C 1
ATOM 623 O O . LEU A 1 74 ? 2.046 2.464 -24.605 1.00 93.06 74 LEU A O 1
ATOM 627 N N . TRP A 1 75 ? 4.089 1.818 -23.938 1.00 94.56 75 TRP A N 1
ATOM 628 C CA . TRP A 1 75 ? 3.667 0.497 -23.466 1.00 94.56 75 TRP A CA 1
ATOM 629 C C . TRP A 1 75 ? 2.677 0.589 -22.301 1.00 94.56 75 TRP A C 1
ATOM 631 O O . TRP A 1 75 ? 1.630 -0.048 -22.331 1.00 94.56 75 TRP A O 1
ATOM 641 N N . SER A 1 76 ? 2.915 1.487 -21.338 1.00 89.62 76 SER A N 1
ATOM 642 C CA . SER A 1 76 ? 1.955 1.739 -20.249 1.00 89.62 76 SER A CA 1
ATOM 643 C C . SER A 1 76 ? 0.609 2.253 -20.771 1.00 89.62 76 SER A C 1
ATOM 645 O O . SER A 1 76 ? -0.435 1.926 -20.216 1.00 89.62 76 SER A O 1
ATOM 647 N N . LYS A 1 77 ? 0.616 3.082 -21.829 1.00 87.44 77 LYS A N 1
ATOM 648 C CA . LYS A 1 77 ? -0.609 3.607 -22.453 1.00 87.44 77 LYS A CA 1
ATOM 649 C C . LYS A 1 77 ? -1.366 2.522 -23.221 1.00 87.44 77 LYS A C 1
ATOM 651 O O . LYS A 1 77 ? -2.581 2.610 -23.310 1.00 87.44 77 LYS A O 1
ATOM 656 N N . THR A 1 78 ? -0.669 1.534 -23.776 1.00 90.75 78 THR A N 1
ATOM 657 C CA . THR A 1 78 ? -1.238 0.454 -24.606 1.00 90.75 78 THR A CA 1
ATOM 658 C C . THR A 1 78 ? -1.547 -0.825 -23.822 1.00 90.75 78 THR A C 1
ATOM 660 O O . THR A 1 78 ? -2.037 -1.790 -24.395 1.00 90.75 78 THR A O 1
ATOM 663 N N . CYS A 1 79 ? -1.310 -0.838 -22.507 1.00 88.69 79 CYS A N 1
ATOM 664 C CA . CYS A 1 79 ? -1.670 -1.956 -21.644 1.00 88.69 79 CYS A CA 1
ATOM 665 C C . CYS A 1 79 ? -3.198 -2.099 -21.537 1.00 88.69 79 CYS A C 1
ATOM 667 O O . CYS A 1 79 ? -3.862 -1.259 -20.927 1.00 88.69 79 CYS A O 1
ATOM 669 N N . ILE A 1 80 ? -3.740 -3.191 -22.087 1.00 85.75 80 ILE A N 1
ATOM 670 C CA . ILE A 1 80 ? -5.183 -3.487 -22.099 1.00 85.75 80 ILE A CA 1
ATOM 671 C C . ILE A 1 80 ? -5.735 -3.557 -20.669 1.00 85.75 80 ILE A C 1
ATOM 673 O O . ILE A 1 80 ? -6.721 -2.893 -20.367 1.00 85.75 80 ILE A O 1
ATOM 677 N N . ALA A 1 81 ? -5.052 -4.270 -19.766 1.00 81.31 81 ALA A N 1
ATOM 678 C CA . ALA A 1 81 ? -5.462 -4.393 -18.367 1.00 81.31 81 ALA A CA 1
ATOM 679 C C . ALA A 1 81 ? -5.557 -3.030 -17.660 1.00 81.31 81 ALA A C 1
ATOM 681 O O . ALA A 1 81 ? -6.497 -2.785 -16.909 1.00 81.31 81 ALA A O 1
ATOM 682 N N . CYS A 1 82 ? -4.631 -2.098 -17.927 1.00 82.88 82 CYS A N 1
ATOM 683 C CA . CYS A 1 82 ? -4.709 -0.732 -17.397 1.00 82.88 82 CYS A CA 1
ATOM 684 C C . CYS A 1 82 ? -5.877 0.058 -17.990 1.00 82.88 82 CYS A C 1
ATOM 686 O O . CYS A 1 82 ? -6.543 0.790 -17.261 1.00 82.88 82 CYS A O 1
ATOM 688 N N . GLN A 1 83 ? -6.105 -0.056 -19.299 1.00 82.06 83 GLN A N 1
ATOM 689 C CA . GLN A 1 83 ? -7.158 0.691 -19.987 1.00 82.06 83 GLN A CA 1
ATOM 690 C C . GLN A 1 83 ? -8.557 0.292 -19.507 1.00 82.06 83 GLN A C 1
ATOM 692 O O . GLN A 1 83 ? -9.425 1.152 -19.396 1.00 82.06 83 GLN A O 1
ATOM 697 N N . THR A 1 84 ? -8.767 -0.987 -19.188 1.00 79.88 84 THR A N 1
ATOM 698 C CA . THR A 1 84 ? -10.065 -1.508 -18.730 1.00 79.88 84 THR A CA 1
ATOM 699 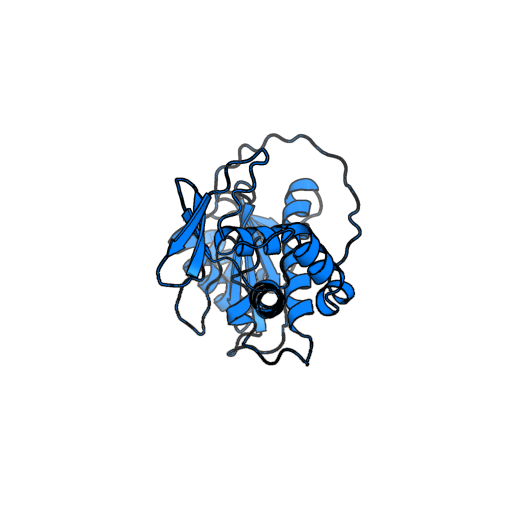C C . THR A 1 84 ? -10.305 -1.313 -17.230 1.00 79.88 84 THR A C 1
ATOM 701 O O . THR A 1 84 ? -11.455 -1.269 -16.789 1.00 79.88 84 THR A O 1
ATOM 704 N N . SER A 1 85 ? -9.244 -1.196 -16.425 1.00 73.19 85 SER A N 1
ATOM 705 C CA . SER A 1 85 ? -9.342 -1.127 -14.959 1.00 73.19 85 SER A CA 1
ATOM 706 C C . SER A 1 85 ? -9.192 0.279 -14.372 1.00 73.19 85 SER A C 1
ATOM 708 O O . SER A 1 85 ? -9.775 0.555 -13.320 1.00 73.19 85 SER A O 1
ATOM 710 N N . LYS A 1 86 ? -8.419 1.177 -15.002 1.00 68.81 86 LYS A N 1
ATOM 711 C CA . LYS A 1 86 ? -8.053 2.472 -14.406 1.00 68.81 86 LYS A CA 1
ATOM 712 C C . LYS A 1 86 ? -8.933 3.614 -14.891 1.00 68.81 86 LYS A C 1
ATOM 714 O O . LYS A 1 86 ? -9.060 3.876 -16.082 1.00 68.81 86 LYS A O 1
ATOM 719 N N . VAL A 1 87 ? -9.462 4.376 -13.936 1.00 63.06 87 VAL A N 1
ATOM 720 C CA . VAL A 1 87 ? -10.198 5.616 -14.207 1.00 63.06 87 VAL A CA 1
ATOM 721 C C . VAL A 1 87 ? -9.202 6.764 -14.404 1.00 63.06 87 VAL A C 1
ATOM 723 O O . VAL A 1 87 ? -8.490 7.129 -13.474 1.00 63.06 87 VAL A O 1
ATOM 726 N N . TYR A 1 88 ? -9.158 7.343 -15.609 1.00 57.31 88 TYR A N 1
ATOM 727 C CA . TYR A 1 88 ? -8.253 8.453 -15.961 1.00 57.31 88 TYR A CA 1
ATOM 728 C C . TYR A 1 88 ? -8.844 9.855 -15.722 1.00 57.31 88 TYR A C 1
ATOM 730 O O . TYR A 1 88 ? -8.125 10.846 -15.838 1.00 57.31 88 TYR A O 1
ATOM 738 N N . ARG A 1 89 ? -10.141 9.963 -15.400 1.00 52.69 89 ARG A N 1
ATOM 739 C CA . ARG A 1 89 ? -10.787 11.241 -15.063 1.00 52.69 89 ARG A CA 1
ATOM 740 C C . ARG A 1 89 ? -10.749 11.473 -13.554 1.00 52.69 89 ARG A C 1
ATOM 742 O O . ARG A 1 89 ? -11.271 10.673 -12.781 1.00 52.69 89 ARG A O 1
ATOM 749 N N . HIS A 1 90 ? -10.154 12.592 -13.154 1.00 53.88 90 HIS A N 1
ATOM 750 C CA . HIS A 1 90 ? -10.195 13.093 -11.786 1.00 53.88 90 HIS A CA 1
ATOM 751 C C . HIS A 1 90 ? -11.081 14.340 -11.753 1.00 53.88 90 HIS A C 1
ATOM 753 O O . HIS A 1 90 ? -10.819 15.284 -12.493 1.00 53.88 90 HIS A O 1
ATOM 759 N N . ASN A 1 91 ? -12.100 14.352 -10.891 1.00 50.66 91 ASN A N 1
ATOM 760 C CA . ASN A 1 91 ? -12.725 15.606 -10.481 1.00 50.66 91 ASN A CA 1
ATOM 761 C C . ASN A 1 91 ? -11.716 16.331 -9.588 1.00 50.66 91 ASN A C 1
ATOM 763 O O . ASN A 1 91 ? -11.241 15.762 -8.603 1.00 50.66 91 ASN A O 1
ATOM 767 N N . VAL A 1 92 ? -11.329 17.543 -9.979 1.00 53.00 92 VAL A N 1
ATOM 768 C CA . VAL A 1 92 ? -10.439 18.388 -9.183 1.00 53.00 92 VAL A CA 1
ATOM 769 C C . VAL A 1 92 ? -11.308 19.088 -8.147 1.00 53.00 92 VAL A C 1
ATOM 771 O O . VAL A 1 92 ? -12.080 19.978 -8.489 1.00 53.00 92 VAL A O 1
ATOM 774 N N . ALA A 1 93 ? -11.223 18.641 -6.897 1.00 50.59 93 ALA A N 1
ATOM 775 C CA . ALA A 1 93 ? -11.816 19.358 -5.780 1.00 50.59 93 ALA A CA 1
ATOM 776 C C . ALA A 1 93 ? -10.963 20.602 -5.441 1.00 50.59 93 ALA A C 1
ATOM 778 O O . ALA A 1 93 ? -9.743 20.574 -5.650 1.00 50.59 93 ALA A O 1
ATOM 779 N N . PRO A 1 94 ? -11.569 21.696 -4.944 1.00 49.94 94 PRO A N 1
ATOM 780 C CA . PRO A 1 94 ? -10.839 22.893 -4.539 1.00 49.94 94 PRO A CA 1
ATOM 781 C C . PRO A 1 94 ? -9.806 22.599 -3.444 1.00 49.94 94 PRO A C 1
ATOM 783 O O . PRO A 1 94 ? -10.044 21.807 -2.533 1.00 49.94 94 PRO A O 1
ATOM 786 N N . ILE A 1 95 ? -8.660 23.277 -3.512 1.00 50.56 95 ILE A N 1
ATOM 787 C CA . ILE A 1 95 ? -7.602 23.185 -2.502 1.00 50.56 95 ILE A CA 1
ATOM 788 C C . ILE A 1 95 ? -8.055 23.979 -1.269 1.00 50.56 95 ILE A C 1
ATOM 790 O O . ILE A 1 95 ? -7.978 25.203 -1.254 1.00 50.56 95 ILE A O 1
ATOM 794 N N . GLY A 1 96 ? -8.537 23.291 -0.237 1.00 47.81 96 GLY A N 1
ATOM 795 C CA . GLY A 1 96 ? -8.644 23.850 1.109 1.00 47.81 96 GLY A CA 1
ATOM 796 C C . GLY A 1 96 ? -7.266 23.986 1.765 1.00 47.81 96 GLY A C 1
ATOM 797 O O . GLY A 1 96 ? -6.373 23.167 1.547 1.00 47.81 96 GLY A O 1
ATOM 798 N N . SER A 1 97 ? -7.070 25.028 2.561 1.00 46.84 97 SER A N 1
ATOM 799 C CA . SER A 1 97 ? -5.934 25.148 3.476 1.00 46.84 97 SER A CA 1
ATOM 800 C C . SER A 1 97 ? -6.367 24.665 4.856 1.00 46.84 97 SER A C 1
ATOM 802 O O . SER A 1 97 ? -7.360 25.178 5.370 1.00 46.84 97 SER A O 1
ATOM 804 N N . PHE A 1 98 ? -5.628 23.746 5.483 1.00 53.09 98 PHE A N 1
ATOM 805 C CA . PHE A 1 98 ? -5.882 23.391 6.881 1.00 53.09 98 PHE A CA 1
ATOM 806 C C . PHE A 1 98 ? -4.605 23.189 7.692 1.00 53.09 98 PHE A C 1
ATOM 808 O O . PHE A 1 98 ? -3.586 22.708 7.201 1.00 53.09 98 PHE A O 1
ATOM 815 N N . THR A 1 99 ? -4.733 23.561 8.963 1.00 49.81 99 THR A N 1
ATOM 816 C CA . THR A 1 99 ? -3.809 23.376 10.079 1.00 49.81 99 THR A CA 1
ATOM 817 C C . THR A 1 99 ? -3.953 21.958 10.636 1.00 49.81 99 THR A C 1
ATOM 819 O O . THR A 1 99 ? -4.890 21.675 11.382 1.00 49.81 99 THR A O 1
ATOM 822 N N . GLU A 1 100 ? -3.057 21.043 10.274 1.00 53.91 100 GLU A N 1
ATOM 823 C CA . GLU A 1 100 ? -2.957 19.738 10.936 1.00 53.91 100 GLU A CA 1
ATOM 824 C C . GLU A 1 100 ? -1.926 19.838 12.068 1.00 53.91 100 GLU A C 1
ATOM 826 O O . GLU A 1 100 ? -0.727 19.738 11.836 1.00 53.91 100 GLU A O 1
ATOM 831 N N . ASN A 1 101 ? -2.401 19.973 13.311 1.00 53.81 101 ASN A N 1
ATOM 832 C CA . ASN A 1 101 ? -1.623 19.631 14.512 1.00 53.81 101 ASN A CA 1
ATOM 833 C C . ASN A 1 101 ? -1.528 18.098 14.680 1.00 53.81 101 ASN A C 1
ATOM 835 O O . ASN A 1 101 ? -1.520 17.600 15.800 1.00 53.81 101 ASN A O 1
ATOM 839 N N . ALA A 1 102 ? -1.565 17.336 13.584 1.00 63.03 102 ALA A N 1
ATOM 840 C CA . ALA A 1 102 ? -1.515 15.884 13.625 1.00 63.03 102 ALA A CA 1
ATOM 841 C C . ALA A 1 102 ? -0.052 15.450 13.626 1.00 63.03 102 ALA A C 1
ATOM 843 O O . ALA A 1 102 ? 0.722 15.857 12.759 1.00 63.03 102 ALA A O 1
ATOM 844 N N . THR A 1 103 ? 0.328 14.622 14.590 1.00 80.19 103 THR A N 1
ATOM 845 C CA . THR A 1 103 ? 1.642 13.983 14.597 1.00 80.19 103 THR A CA 1
ATOM 846 C C . THR A 1 103 ? 1.602 12.664 13.823 1.00 80.19 103 THR A C 1
ATOM 848 O O . THR A 1 103 ? 0.542 12.117 13.501 1.00 80.19 103 THR A O 1
ATOM 851 N N . ARG A 1 104 ? 2.781 12.153 13.461 1.00 86.38 104 ARG A N 1
ATOM 852 C CA . ARG A 1 104 ? 2.924 10.879 12.745 1.00 86.38 104 ARG A CA 1
ATOM 853 C C . ARG A 1 104 ? 2.219 9.749 13.509 1.00 86.38 104 ARG A C 1
ATOM 855 O O . ARG A 1 104 ? 2.505 9.546 14.683 1.00 86.38 104 ARG A O 1
ATOM 862 N N . PHE A 1 105 ? 1.374 8.987 12.809 1.00 88.44 105 PHE A N 1
ATOM 863 C CA . PHE A 1 105 ? 0.642 7.812 13.318 1.00 88.44 105 PHE A CA 1
ATOM 864 C C . PHE A 1 105 ? -0.433 8.085 14.374 1.00 88.44 105 PHE A C 1
ATOM 866 O O . PHE A 1 105 ? -1.022 7.149 14.914 1.00 88.44 105 PHE A O 1
ATOM 873 N N . GLU A 1 106 ? -0.746 9.350 14.632 1.00 88.88 106 GLU A N 1
ATOM 874 C CA . GLU A 1 106 ? -1.767 9.730 15.603 1.00 88.88 106 GLU A CA 1
ATOM 875 C C . GLU A 1 106 ? -3.190 9.465 15.089 1.00 88.88 106 GLU A C 1
ATOM 877 O O . GLU A 1 106 ? -4.070 9.055 15.850 1.00 88.88 106 GLU A O 1
ATOM 882 N N . HIS A 1 107 ? -3.413 9.674 13.785 1.00 88.25 107 HIS A N 1
ATOM 883 C CA . HIS A 1 107 ? -4.711 9.511 13.131 1.00 88.25 107 HIS A CA 1
ATOM 884 C C . HIS A 1 107 ? -4.604 8.560 11.938 1.00 88.25 107 HIS A C 1
ATOM 886 O O . HIS A 1 107 ? -4.072 8.909 10.884 1.00 88.25 107 HIS A O 1
ATOM 892 N N . VAL A 1 108 ? -5.171 7.363 12.096 1.00 88.88 108 VAL A N 1
ATOM 893 C CA . VAL A 1 108 ? -5.082 6.276 11.114 1.00 88.88 108 VAL A CA 1
ATOM 894 C C . VAL A 1 108 ? -6.458 5.934 10.554 1.00 88.88 108 VAL A C 1
ATOM 896 O O . VAL A 1 108 ? -7.433 5.801 11.291 1.00 88.88 108 VAL A O 1
ATOM 899 N N . HIS A 1 109 ? -6.549 5.766 9.241 1.00 87.81 109 HIS A N 1
ATOM 900 C CA . HIS A 1 109 ? -7.727 5.234 8.568 1.00 87.81 109 HIS A CA 1
ATOM 901 C C . HIS A 1 109 ? -7.622 3.714 8.431 1.00 87.81 109 HIS A C 1
ATOM 903 O O . HIS A 1 109 ? -6.609 3.211 7.950 1.00 87.81 109 HIS A O 1
ATOM 909 N N . LEU A 1 110 ? -8.676 3.003 8.832 1.00 88.12 110 LEU A N 1
ATOM 910 C CA . LEU A 1 110 ? -8.855 1.564 8.652 1.00 88.12 110 LEU A CA 1
ATOM 911 C C . LEU A 1 110 ? -9.995 1.303 7.660 1.00 88.12 110 LEU A C 1
ATOM 913 O O . LEU A 1 110 ? -11.105 1.800 7.860 1.00 88.12 110 LEU A O 1
ATOM 917 N N . ASP A 1 111 ? -9.748 0.470 6.649 1.00 86.00 111 ASP A N 1
ATOM 918 C CA . ASP A 1 111 ? -10.782 0.023 5.702 1.00 86.00 111 ASP A CA 1
ATOM 919 C C . ASP A 1 111 ? -10.618 -1.454 5.311 1.00 86.00 111 ASP A C 1
ATOM 921 O O . ASP A 1 111 ? -9.503 -1.985 5.286 1.00 86.00 111 ASP A O 1
ATOM 925 N N . LEU A 1 112 ? -11.739 -2.103 4.994 1.00 86.00 112 LEU A N 1
ATOM 926 C CA . LEU A 1 112 ? -11.824 -3.491 4.549 1.00 86.00 112 LEU A CA 1
ATOM 927 C C . LEU A 1 112 ? -12.136 -3.546 3.050 1.00 86.00 112 LEU A C 1
ATOM 929 O O . LEU A 1 112 ? -13.189 -3.102 2.598 1.00 86.00 112 LEU A O 1
ATOM 933 N N . VAL A 1 113 ? -11.254 -4.174 2.275 1.00 83.31 113 VAL A N 1
ATOM 934 C CA . VAL A 1 113 ? -11.444 -4.384 0.835 1.00 83.31 113 VAL A CA 1
ATOM 935 C C . VAL A 1 113 ? -11.742 -5.856 0.564 1.00 83.31 113 VAL A C 1
ATOM 937 O O . VAL A 1 113 ? -10.929 -6.725 0.866 1.00 83.31 113 VAL A O 1
ATOM 940 N N . GLY A 1 114 ? -12.893 -6.138 -0.044 1.00 81.44 114 GLY A N 1
ATOM 941 C CA . GLY A 1 114 ? -13.283 -7.472 -0.498 1.00 81.44 114 GLY A CA 1
ATOM 942 C C . GLY A 1 114 ? -14.806 -7.639 -0.600 1.00 81.44 114 GLY A C 1
ATOM 943 O O . GLY A 1 114 ? -15.531 -6.655 -0.435 1.00 81.44 114 GLY A O 1
ATOM 944 N N . PRO A 1 115 ? -15.292 -8.862 -0.872 1.00 84.50 115 PRO A N 1
ATOM 945 C CA . PRO A 1 115 ? -14.498 -10.072 -1.101 1.00 84.50 115 PRO A CA 1
ATOM 946 C C . PRO A 1 115 ? -13.718 -10.023 -2.428 1.00 84.50 115 PRO A C 1
ATOM 948 O O . PRO A 1 115 ? -14.207 -9.546 -3.449 1.00 84.50 115 PRO A O 1
ATOM 951 N N . LEU A 1 116 ? -12.479 -10.503 -2.394 1.00 82.69 116 LEU A N 1
ATOM 952 C CA . LEU A 1 116 ? -11.589 -10.726 -3.533 1.00 82.69 116 LEU A CA 1
ATOM 953 C C . LEU A 1 116 ? -11.566 -12.231 -3.868 1.00 82.69 116 LEU A C 1
ATOM 955 O O . LEU A 1 116 ? -11.873 -13.047 -2.994 1.00 82.69 116 LEU A O 1
ATOM 959 N N . PRO A 1 117 ? -11.172 -12.628 -5.096 1.00 80.19 117 PRO A N 1
ATOM 960 C CA . PRO A 1 117 ? -10.931 -14.033 -5.425 1.00 80.19 117 PRO A CA 1
ATOM 961 C C . PRO A 1 117 ? -9.995 -14.684 -4.407 1.00 80.19 117 PRO A C 1
ATOM 963 O O . PR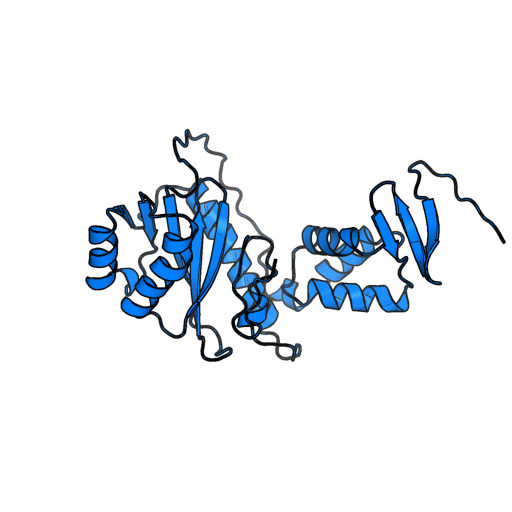O A 1 117 ? -9.077 -14.032 -3.917 1.00 80.19 117 PRO A O 1
ATOM 966 N N . VAL A 1 118 ? -10.198 -15.958 -4.080 1.00 79.81 118 VAL A N 1
ATOM 967 C CA . VAL A 1 118 ? -9.367 -16.638 -3.076 1.00 79.81 118 VAL A CA 1
ATOM 968 C C . VAL A 1 118 ? -7.905 -16.661 -3.530 1.00 79.81 118 VAL A C 1
ATOM 970 O O . VAL A 1 118 ? -7.591 -17.124 -4.623 1.00 79.81 118 VAL A O 1
ATOM 973 N N . SER A 1 119 ? -7.001 -16.196 -2.669 1.00 74.38 119 SER A N 1
ATOM 974 C CA . SER A 1 119 ? -5.553 -16.258 -2.882 1.00 74.38 119 SER A CA 1
ATOM 975 C C . SER A 1 119 ? -4.885 -16.743 -1.611 1.00 74.38 119 SER A C 1
ATOM 977 O O . SER A 1 119 ? -4.880 -16.044 -0.599 1.00 74.38 119 SER A O 1
ATOM 979 N N . VAL A 1 120 ? -4.332 -17.958 -1.647 1.00 80.06 120 VAL A N 1
ATOM 980 C CA . VAL A 1 120 ? -3.628 -18.564 -0.498 1.00 80.06 120 VAL A CA 1
ATOM 981 C C . VAL A 1 120 ? -4.508 -18.553 0.765 1.00 80.06 120 VAL A C 1
ATOM 983 O O . VAL A 1 120 ? -4.070 -18.207 1.858 1.00 80.06 120 VAL A O 1
ATOM 986 N N . GLY A 1 121 ? -5.802 -18.840 0.598 1.00 80.25 121 GLY A N 1
ATOM 987 C CA . GLY A 1 121 ? -6.789 -18.845 1.683 1.00 80.25 121 GLY A CA 1
ATOM 988 C C . GLY A 1 121 ? -7.261 -17.468 2.174 1.00 80.25 121 GLY A C 1
ATOM 989 O O . GLY A 1 121 ? -8.053 -17.418 3.110 1.00 80.25 121 GLY A O 1
ATOM 990 N N . HIS A 1 122 ? -6.819 -16.364 1.566 1.00 83.50 122 HIS A N 1
ATOM 991 C CA . HIS A 1 122 ? -7.264 -15.007 1.899 1.00 83.50 122 HIS A CA 1
ATOM 992 C C . HIS A 1 122 ? -8.280 -14.500 0.875 1.00 83.50 122 HIS A C 1
ATOM 994 O O . HIS A 1 122 ? -8.166 -14.790 -0.318 1.00 83.50 122 HIS A O 1
ATOM 1000 N N . THR A 1 123 ? -9.265 -13.737 1.347 1.00 86.94 123 THR A N 1
ATOM 1001 C CA . THR A 1 123 ? -10.352 -13.183 0.515 1.00 86.94 123 THR A CA 1
ATOM 1002 C C . THR A 1 123 ? -10.612 -11.702 0.781 1.00 86.94 123 THR A C 1
ATOM 1004 O O . THR A 1 123 ? -11.379 -11.079 0.055 1.00 86.94 123 THR A O 1
ATOM 1007 N N . TYR A 1 124 ? -9.950 -11.102 1.769 1.00 87.62 124 TYR A N 1
ATOM 1008 C CA . TYR A 1 124 ? -10.091 -9.685 2.089 1.00 87.62 124 TYR A CA 1
ATOM 1009 C C . TYR A 1 124 ? -8.723 -9.050 2.344 1.00 87.62 124 TYR A C 1
ATOM 1011 O O . TYR A 1 124 ? -7.738 -9.737 2.619 1.00 87.62 124 TYR A O 1
ATOM 1019 N N . LEU A 1 125 ? -8.673 -7.724 2.284 1.00 86.94 125 LEU A N 1
ATOM 1020 C CA . LEU A 1 125 ? -7.550 -6.900 2.715 1.00 86.94 125 LEU A CA 1
ATOM 1021 C C . LEU A 1 125 ? -8.020 -5.958 3.822 1.00 86.94 125 LEU A C 1
ATOM 1023 O O . LEU A 1 125 ? -9.011 -5.251 3.652 1.00 86.94 125 LEU A O 1
ATOM 1027 N N . LEU A 1 126 ? -7.276 -5.906 4.921 1.00 88.38 126 LEU A N 1
ATOM 1028 C CA . LEU A 1 126 ? -7.360 -4.841 5.911 1.00 88.38 126 LEU A CA 1
ATOM 1029 C C . LEU A 1 126 ? -6.312 -3.786 5.575 1.00 88.38 126 LEU A C 1
ATOM 1031 O O . LEU A 1 126 ? -5.119 -4.081 5.552 1.00 88.38 126 LEU A O 1
ATOM 1035 N N . THR A 1 127 ? -6.758 -2.572 5.284 1.00 87.25 127 THR A N 1
ATOM 1036 C CA . THR A 1 127 ? -5.883 -1.469 4.887 1.00 87.25 127 THR A CA 1
ATOM 1037 C C . THR A 1 127 ? -5.738 -0.445 6.000 1.00 87.25 127 THR A C 1
ATOM 1039 O O . THR A 1 127 ? -6.703 -0.162 6.711 1.00 87.25 127 THR A O 1
ATOM 1042 N N . TYR A 1 128 ? -4.534 0.107 6.123 1.00 87.81 128 TYR A N 1
ATOM 1043 C CA . TYR A 1 128 ? -4.184 1.183 7.041 1.00 87.81 128 TYR A CA 1
ATOM 1044 C C . TYR A 1 128 ? -3.658 2.369 6.239 1.00 87.81 128 TYR A C 1
ATOM 1046 O O . TYR A 1 128 ? -2.882 2.175 5.305 1.00 87.81 128 TYR A O 1
ATOM 1054 N N . LEU A 1 129 ? -4.040 3.588 6.608 1.00 86.19 129 LEU A N 1
ATOM 1055 C CA . LEU A 1 129 ? -3.470 4.810 6.045 1.00 86.19 129 LEU A CA 1
ATOM 1056 C C . LEU A 1 129 ? -3.299 5.859 7.145 1.00 86.19 129 LEU A C 1
ATOM 1058 O O . LEU A 1 129 ? -4.282 6.336 7.711 1.00 86.19 129 LEU A O 1
ATOM 1062 N N . ASP A 1 130 ? -2.057 6.236 7.428 1.00 86.56 130 ASP A N 1
ATOM 1063 C CA . ASP A 1 130 ? -1.739 7.361 8.301 1.00 86.56 130 ASP A CA 1
ATOM 1064 C C . ASP A 1 130 ? -2.068 8.681 7.605 1.00 86.56 130 ASP A C 1
ATOM 1066 O O . ASP A 1 130 ? -1.632 8.951 6.480 1.00 86.56 130 ASP A O 1
ATOM 1070 N N . ARG A 1 131 ? -2.823 9.534 8.292 1.00 81.19 131 ARG A N 1
ATOM 1071 C CA . ARG A 1 131 ? -3.285 10.806 7.740 1.00 81.19 131 ARG A CA 1
ATOM 1072 C C . ARG A 1 131 ? -2.146 11.810 7.558 1.00 81.19 131 ARG A C 1
ATOM 1074 O O . ARG A 1 131 ? -2.168 12.546 6.573 1.00 81.19 131 ARG A O 1
ATOM 1081 N N . PHE A 1 132 ? -1.161 11.816 8.459 1.00 81.50 132 PHE A N 1
ATOM 1082 C CA . PHE A 1 132 ? -0.062 12.784 8.434 1.00 81.50 132 PHE A CA 1
ATOM 1083 C C . PHE A 1 132 ? 1.001 12.413 7.393 1.00 81.50 132 PHE A C 1
ATOM 1085 O O . PHE A 1 132 ? 1.225 13.137 6.423 1.00 81.50 132 PHE A O 1
ATOM 1092 N N . THR A 1 133 ? 1.628 11.245 7.544 1.00 80.56 133 THR A N 1
ATOM 1093 C CA . THR A 1 133 ? 2.734 10.813 6.670 1.00 80.56 133 THR A CA 1
ATOM 1094 C C . THR A 1 133 ? 2.275 10.263 5.327 1.00 80.56 133 THR A C 1
ATOM 1096 O O . THR A 1 133 ? 3.096 10.113 4.425 1.00 80.56 133 THR A O 1
ATOM 1099 N N . ARG A 1 134 ? 0.981 9.945 5.182 1.00 79.81 134 ARG A N 1
ATOM 1100 C CA . ARG A 1 134 ? 0.436 9.152 4.066 1.00 79.81 134 ARG A CA 1
ATOM 1101 C C . ARG A 1 134 ? 1.006 7.730 3.994 1.00 79.81 134 ARG A C 1
ATOM 1103 O O . ARG A 1 134 ? 0.840 7.072 2.970 1.00 79.81 134 ARG A O 1
ATOM 1110 N N . TRP A 1 135 ? 1.630 7.246 5.074 1.00 82.00 135 TRP A N 1
ATOM 1111 C CA . TRP A 1 135 ? 2.076 5.860 5.194 1.00 82.00 135 TRP A CA 1
ATOM 1112 C C . TRP A 1 135 ? 0.884 4.924 5.078 1.00 82.00 135 TRP A C 1
ATOM 1114 O O . TRP A 1 135 ? -0.084 5.078 5.823 1.00 82.00 135 TRP A O 1
ATOM 1124 N N . SER A 1 136 ? 0.941 3.956 4.167 1.00 82.44 136 SER A N 1
ATOM 1125 C CA . SER A 1 136 ? -0.166 3.026 3.984 1.00 82.44 136 SER A CA 1
ATOM 1126 C C . SER A 1 136 ? 0.277 1.579 3.867 1.00 82.44 136 SER A C 1
ATOM 1128 O O . SER A 1 136 ? 1.368 1.273 3.383 1.00 82.44 136 SER A O 1
ATOM 1130 N N . GLU A 1 137 ? -0.592 0.690 4.329 1.00 83.62 137 GLU A N 1
ATOM 1131 C CA . GLU A 1 137 ? -0.371 -0.748 4.375 1.00 83.62 137 GLU A CA 1
ATOM 1132 C C . GLU A 1 137 ? -1.654 -1.496 4.015 1.00 83.62 137 GLU A C 1
ATOM 1134 O O . GLU A 1 137 ? -2.763 -1.004 4.216 1.00 83.62 137 GLU A O 1
ATOM 1139 N N . ALA A 1 138 ? -1.508 -2.708 3.488 1.00 84.25 138 ALA A N 1
ATOM 1140 C CA . ALA A 1 138 ? -2.620 -3.590 3.174 1.00 84.25 138 ALA A CA 1
ATOM 1141 C C . ALA A 1 138 ? -2.250 -5.014 3.580 1.00 84.25 138 ALA A C 1
ATOM 1143 O O . ALA A 1 138 ? -1.281 -5.583 3.078 1.00 84.25 138 ALA A O 1
ATOM 1144 N N . ILE A 1 139 ? -3.017 -5.577 4.507 1.00 85.31 139 ILE A N 1
ATOM 1145 C CA . ILE A 1 139 ? -2.769 -6.885 5.102 1.00 85.31 139 ILE A CA 1
ATOM 1146 C C . ILE A 1 139 ? -3.869 -7.852 4.658 1.00 85.31 139 ILE A C 1
ATOM 1148 O O . ILE A 1 139 ? -5.042 -7.600 4.942 1.00 85.31 139 ILE A O 1
ATOM 1152 N N . PRO A 1 140 ? -3.537 -8.956 3.972 1.00 86.44 140 PRO A N 1
ATOM 1153 C CA . PRO A 1 140 ? -4.526 -9.958 3.604 1.00 86.44 140 PRO A CA 1
ATOM 1154 C C . PRO A 1 140 ? -5.079 -10.670 4.838 1.00 86.44 140 PRO A C 1
ATOM 1156 O O . PRO A 1 140 ? -4.330 -11.069 5.728 1.00 86.44 140 PRO A O 1
ATOM 1159 N N . ILE A 1 141 ? -6.400 -10.843 4.878 1.00 88.06 141 ILE A N 1
ATOM 1160 C CA . ILE A 1 141 ? -7.123 -11.563 5.931 1.00 88.06 141 ILE A CA 1
ATOM 1161 C C . ILE A 1 141 ? -8.093 -12.580 5.309 1.00 88.06 141 ILE A C 1
ATOM 1163 O O . ILE A 1 141 ? -8.538 -12.445 4.162 1.00 88.06 141 ILE A O 1
ATOM 1167 N N . ARG A 1 142 ? -8.371 -13.653 6.053 1.00 87.50 142 ARG A N 1
ATOM 1168 C CA . ARG A 1 142 ? -9.208 -14.773 5.590 1.00 87.50 142 ARG A CA 1
ATOM 1169 C C . ARG A 1 142 ? -10.697 -14.470 5.686 1.00 87.50 142 ARG A C 1
ATOM 1171 O O . ARG A 1 142 ? -11.464 -14.886 4.825 1.00 87.50 142 ARG A O 1
ATOM 1178 N N . ASP A 1 143 ? -11.068 -13.713 6.707 1.00 87.38 143 ASP A N 1
ATOM 1179 C CA . ASP A 1 143 ? -12.428 -13.314 7.028 1.00 87.38 143 ASP A CA 1
ATOM 1180 C C . ASP A 1 143 ? -12.441 -11.902 7.623 1.00 87.38 143 ASP A C 1
ATOM 1182 O O . ASP A 1 143 ? -11.401 -11.331 7.949 1.00 87.38 143 ASP A O 1
ATOM 1186 N N . ILE A 1 144 ? -13.642 -11.351 7.762 1.00 88.06 144 ILE A N 1
ATOM 1187 C CA . ILE A 1 144 ? -13.899 -10.009 8.295 1.00 88.06 144 ILE A CA 1
ATOM 1188 C C . ILE A 1 144 ? -14.470 -10.056 9.716 1.00 88.06 144 ILE A C 1
ATOM 1190 O O . ILE A 1 144 ? -15.183 -9.140 10.123 1.00 88.06 144 ILE A O 1
ATOM 1194 N N . THR A 1 145 ? -14.228 -11.128 10.476 1.00 87.25 145 THR A N 1
ATOM 1195 C CA . THR A 1 145 ? -14.696 -11.191 11.866 1.00 87.25 145 THR A CA 1
ATOM 1196 C C . THR A 1 145 ? -13.980 -10.141 12.718 1.00 87.25 145 THR A C 1
ATOM 1198 O O . THR A 1 145 ? -12.824 -9.791 12.476 1.00 87.25 145 THR A O 1
ATOM 1201 N N . ALA A 1 146 ? -14.665 -9.629 13.745 1.00 84.88 146 ALA A N 1
ATOM 1202 C CA . ALA A 1 146 ? -14.087 -8.617 14.630 1.00 84.88 146 ALA A CA 1
ATOM 1203 C C . ALA A 1 146 ? -12.817 -9.108 15.341 1.00 84.88 146 ALA A C 1
ATOM 1205 O O . ALA A 1 146 ? -11.909 -8.314 15.570 1.00 84.88 146 ALA A O 1
ATOM 1206 N N . GLU A 1 147 ? -12.734 -10.404 15.651 1.00 86.88 147 GLU A N 1
ATOM 1207 C CA . GLU A 1 147 ? -11.535 -11.006 16.232 1.00 86.88 147 GLU A CA 1
ATOM 1208 C C . GLU A 1 147 ? -10.355 -10.966 15.255 1.00 86.88 147 GLU A C 1
ATOM 1210 O O . GLU A 1 147 ? -9.293 -10.453 15.612 1.00 86.88 147 GLU A O 1
ATOM 1215 N N . THR A 1 148 ? -10.543 -11.440 14.019 1.00 89.31 148 THR A N 1
ATOM 1216 C CA . THR A 1 148 ? -9.501 -11.412 12.981 1.00 89.31 148 THR A CA 1
ATOM 1217 C C . THR A 1 148 ? -9.008 -9.991 12.737 1.00 89.31 148 THR A C 1
ATOM 1219 O O . THR A 1 148 ? -7.802 -9.748 12.725 1.00 89.31 148 THR A O 1
ATOM 1222 N N . VAL A 1 149 ? -9.922 -9.026 12.608 1.00 89.19 149 VAL A N 1
ATOM 1223 C CA . VAL A 1 149 ? -9.560 -7.618 12.400 1.00 89.19 149 VAL A CA 1
ATOM 1224 C C . VAL A 1 149 ? -8.788 -7.053 13.592 1.00 89.19 149 VAL A C 1
ATOM 1226 O O . VAL A 1 149 ? -7.742 -6.437 13.392 1.00 89.19 149 VAL A O 1
ATOM 1229 N N . ALA A 1 150 ? -9.248 -7.283 14.825 1.00 89.44 150 ALA A N 1
ATOM 1230 C CA . ALA A 1 150 ? -8.570 -6.796 16.026 1.00 89.44 150 ALA A CA 1
ATOM 1231 C C . ALA A 1 150 ? -7.164 -7.389 16.175 1.00 89.44 150 ALA A C 1
ATOM 1233 O O . ALA A 1 150 ? -6.202 -6.651 16.386 1.00 89.44 150 ALA A O 1
ATOM 1234 N N . ARG A 1 151 ? -7.027 -8.713 16.020 1.00 90.31 151 ARG A N 1
ATOM 1235 C CA . ARG A 1 151 ? -5.729 -9.400 16.087 1.00 90.31 151 ARG A CA 1
ATOM 1236 C C . ARG A 1 151 ? -4.786 -8.885 15.007 1.00 90.31 151 ARG A C 1
ATOM 1238 O O . ARG A 1 151 ? -3.634 -8.580 15.303 1.00 90.31 151 ARG A O 1
ATOM 1245 N N . THR A 1 152 ? -5.265 -8.746 13.770 1.00 90.69 152 THR A N 1
ATOM 1246 C CA . THR A 1 152 ? -4.447 -8.223 12.670 1.00 90.69 152 THR A CA 1
ATOM 1247 C C . THR A 1 152 ? -4.040 -6.772 12.928 1.00 90.69 152 THR A C 1
ATOM 1249 O O . THR A 1 152 ? -2.878 -6.444 12.686 1.00 90.69 152 THR A O 1
ATOM 1252 N N . PHE A 1 153 ? -4.930 -5.931 13.465 1.00 90.94 153 PHE A N 1
ATOM 1253 C CA . PHE A 1 153 ? -4.622 -4.546 13.835 1.00 90.94 153 PHE A CA 1
ATOM 1254 C C . PHE A 1 153 ? -3.550 -4.461 14.928 1.00 90.94 153 PHE A C 1
ATOM 1256 O O . PHE A 1 153 ? -2.547 -3.771 14.748 1.00 90.94 153 PHE A O 1
ATOM 1263 N N . VAL A 1 154 ? -3.700 -5.213 16.021 1.00 91.38 154 VAL A N 1
ATOM 1264 C CA . VAL A 1 154 ? -2.721 -5.217 17.119 1.00 91.38 154 VAL A CA 1
ATOM 1265 C C . VAL A 1 154 ? -1.364 -5.750 16.649 1.00 91.38 154 VAL A C 1
ATOM 1267 O O . VAL A 1 154 ? -0.333 -5.119 16.876 1.00 91.38 154 VAL A O 1
ATOM 1270 N N . ASN A 1 155 ? -1.356 -6.872 15.927 1.00 89.62 155 ASN A N 1
ATOM 1271 C CA . ASN A 1 155 ? -0.121 -7.542 15.514 1.00 89.62 155 ASN A CA 1
ATOM 1272 C C . ASN A 1 155 ? 0.638 -6.817 14.402 1.00 89.62 155 ASN A C 1
ATOM 1274 O O . ASN A 1 155 ? 1.839 -7.044 14.256 1.00 89.62 155 ASN A O 1
ATOM 1278 N N . ASN A 1 156 ? -0.041 -6.005 13.587 1.00 87.06 156 ASN A N 1
ATOM 1279 C CA . ASN A 1 156 ? 0.590 -5.329 12.456 1.00 87.06 156 ASN A CA 1
ATOM 1280 C C . ASN A 1 156 ? 0.748 -3.831 12.680 1.00 87.06 156 ASN A C 1
ATOM 1282 O O . ASN A 1 156 ? 1.799 -3.298 12.363 1.00 87.06 156 ASN A O 1
ATOM 1286 N N . TRP A 1 157 ? -0.240 -3.139 13.232 1.00 90.06 157 TRP A N 1
ATOM 1287 C CA . TRP A 1 157 ? -0.104 -1.704 13.449 1.00 90.06 157 TRP A CA 1
ATOM 1288 C C . TRP A 1 157 ? 0.481 -1.400 14.826 1.00 90.06 157 TRP A C 1
ATOM 1290 O O . TRP A 1 157 ? 1.574 -0.846 14.925 1.00 90.06 157 TRP A O 1
ATOM 1300 N N . VAL A 1 158 ? -0.222 -1.807 15.888 1.00 91.44 158 VAL A N 1
ATOM 1301 C CA . VAL A 1 158 ? 0.109 -1.406 17.267 1.00 91.44 158 VAL A CA 1
ATOM 1302 C C . VAL A 1 158 ? 1.500 -1.880 17.678 1.00 91.44 158 VAL A C 1
ATOM 1304 O O . VAL A 1 158 ? 2.273 -1.104 18.231 1.00 91.44 158 VAL A O 1
ATOM 1307 N N . SER A 1 159 ? 1.848 -3.123 17.350 1.00 90.50 159 SER A N 1
ATOM 1308 C CA . SER A 1 159 ? 3.165 -3.703 17.641 1.00 90.50 159 SER A CA 1
ATOM 1309 C C . SER A 1 159 ? 4.337 -2.961 16.983 1.00 90.50 159 SER A C 1
ATOM 1311 O O . SER A 1 159 ? 5.456 -3.044 17.482 1.00 90.50 159 SER A O 1
ATOM 1313 N N . ARG A 1 160 ? 4.105 -2.258 15.863 1.00 87.25 160 ARG A N 1
ATOM 1314 C CA . ARG A 1 160 ? 5.153 -1.597 15.067 1.00 87.25 160 ARG A CA 1
ATOM 1315 C C . ARG A 1 160 ? 5.218 -0.094 15.289 1.00 87.25 160 ARG A C 1
ATOM 1317 O O . ARG A 1 160 ? 6.307 0.474 15.321 1.00 87.25 160 ARG A O 1
ATOM 1324 N N . TYR A 1 161 ? 4.059 0.546 15.380 1.00 89.88 161 TYR A N 1
ATOM 1325 C CA . TYR A 1 161 ? 3.925 2.003 15.348 1.00 89.88 161 TYR A CA 1
ATOM 1326 C C . TYR A 1 161 ? 3.376 2.582 16.648 1.00 89.88 161 TYR A C 1
ATOM 1328 O O . TYR A 1 161 ? 3.346 3.800 16.803 1.00 89.88 161 TYR A O 1
ATOM 1336 N N . GLY A 1 162 ? 2.971 1.721 17.583 1.00 92.19 162 GLY A N 1
ATOM 1337 C CA . GLY A 1 162 ? 2.281 2.118 18.797 1.00 92.19 162 GLY A CA 1
ATOM 1338 C C . GLY A 1 162 ? 0.779 2.289 18.590 1.00 92.19 162 G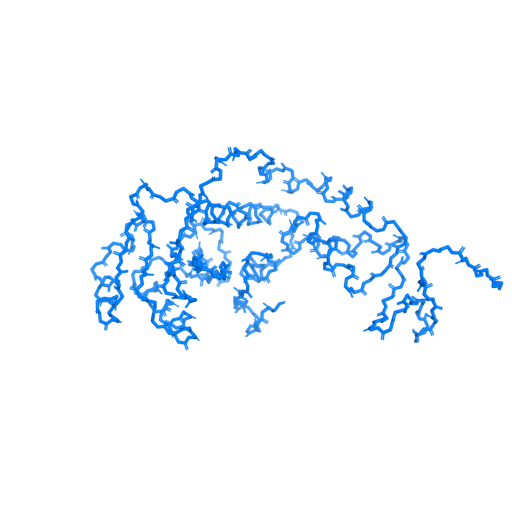LY A C 1
ATOM 1339 O O . GLY A 1 162 ? 0.218 2.045 17.516 1.00 92.19 162 GLY A O 1
ATOM 1340 N N . VAL A 1 163 ? 0.110 2.672 19.673 1.00 94.06 163 VAL A N 1
ATOM 1341 C CA . VAL A 1 163 ? -1.339 2.849 19.694 1.00 94.06 163 VAL A CA 1
ATOM 1342 C C . VAL A 1 163 ? -1.694 4.209 19.084 1.00 94.06 163 VAL A C 1
ATOM 1344 O O . VAL A 1 163 ? -1.250 5.229 19.608 1.00 94.06 163 VAL A O 1
ATOM 1347 N N . PRO A 1 164 ? -2.503 4.262 18.011 1.00 92.75 164 PRO A N 1
ATOM 1348 C CA . PRO A 1 164 ? -2.980 5.532 17.486 1.00 92.75 164 PRO A CA 1
ATOM 1349 C C . PRO A 1 164 ? -3.979 6.166 18.457 1.00 92.75 164 PRO A C 1
ATOM 1351 O O . PRO A 1 164 ? -4.845 5.485 19.017 1.00 92.75 164 PRO A O 1
ATOM 1354 N N . THR A 1 165 ? -3.918 7.487 18.595 1.00 92.12 165 THR A N 1
ATOM 1355 C CA . THR A 1 165 ? -4.893 8.254 19.382 1.00 92.12 165 THR A CA 1
ATOM 1356 C C . THR A 1 165 ? -6.279 8.166 18.755 1.00 92.12 165 THR A C 1
ATOM 1358 O O . THR A 1 165 ? -7.282 8.040 19.458 1.00 92.12 165 THR A O 1
ATOM 1361 N N . THR A 1 166 ? -6.346 8.218 17.422 1.00 89.19 166 THR A N 1
ATOM 1362 C CA . THR A 1 166 ? -7.598 8.231 16.670 1.00 89.19 166 THR A CA 1
ATOM 1363 C C . THR A 1 166 ? -7.573 7.247 15.506 1.00 89.19 166 THR A C 1
ATOM 1365 O O . THR A 1 166 ? -6.683 7.281 14.657 1.00 89.19 166 THR A O 1
ATOM 1368 N N . ILE A 1 167 ? -8.615 6.423 15.402 1.00 89.12 167 ILE A N 1
ATOM 1369 C CA . ILE A 1 167 ? -8.870 5.592 14.223 1.00 89.12 167 ILE A CA 1
ATOM 1370 C C . ILE A 1 167 ? -10.140 6.056 13.535 1.00 89.12 167 ILE A C 1
ATOM 1372 O O . ILE A 1 167 ? -11.187 6.190 14.165 1.00 89.12 167 ILE A O 1
ATOM 1376 N N . THR A 1 168 ? -10.072 6.251 12.223 1.00 85.62 168 THR A N 1
ATOM 1377 C CA . THR A 1 168 ? -11.254 6.425 11.379 1.00 85.62 168 THR A CA 1
ATOM 1378 C C . THR A 1 168 ? -11.568 5.146 10.632 1.00 85.62 168 THR A C 1
ATOM 1380 O O . THR A 1 168 ? -10.710 4.600 9.950 1.00 85.62 168 THR A O 1
ATOM 1383 N N . THR A 1 169 ? -12.805 4.677 10.752 1.00 82.75 169 THR A N 1
ATOM 1384 C CA . THR A 1 169 ? -13.296 3.500 10.029 1.00 82.75 169 THR A CA 1
ATOM 1385 C C . THR A 1 169 ? -14.490 3.865 9.168 1.00 82.75 169 THR A C 1
ATOM 1387 O O . THR A 1 169 ? -15.362 4.610 9.636 1.00 82.75 169 THR A O 1
ATOM 1390 N N . ASP A 1 170 ? -14.598 3.252 7.993 1.00 73.62 170 ASP A N 1
ATOM 1391 C CA . ASP A 1 170 ? -15.839 3.284 7.224 1.00 73.62 170 ASP A CA 1
ATOM 1392 C C . ASP A 1 170 ? -16.958 2.492 7.908 1.00 73.62 170 ASP A C 1
ATOM 1394 O O . ASP A 1 170 ? -16.720 1.662 8.791 1.00 73.62 170 ASP A O 1
ATOM 1398 N N . ARG A 1 171 ? -18.209 2.787 7.530 1.00 59.16 171 ARG A N 1
ATOM 1399 C CA . ARG A 1 171 ? -19.443 2.233 8.130 1.00 59.16 171 ARG A CA 1
ATOM 1400 C C . ARG A 1 171 ? -19.671 0.741 7.822 1.00 59.16 171 ARG A C 1
ATOM 1402 O O . ARG A 1 171 ? -20.807 0.285 7.745 1.00 59.16 171 ARG A O 1
ATOM 1409 N N . GLY A 1 172 ? -18.607 -0.031 7.613 1.00 59.00 172 GLY A N 1
ATOM 1410 C CA . GLY A 1 172 ? -18.688 -1.479 7.478 1.00 59.00 172 GLY A CA 1
ATOM 1411 C C . GLY A 1 172 ? -19.139 -2.110 8.797 1.00 59.00 172 GLY A C 1
ATOM 1412 O O . GLY A 1 172 ? -18.449 -1.992 9.811 1.00 59.00 172 GLY A O 1
ATOM 1413 N N . SER A 1 173 ? -20.272 -2.815 8.769 1.00 56.09 173 SER A N 1
ATOM 1414 C CA . SER A 1 173 ? -20.955 -3.423 9.927 1.00 56.09 173 SER A CA 1
ATOM 1415 C C . SER A 1 173 ? -20.078 -4.324 10.809 1.00 56.09 173 SER A C 1
ATOM 1417 O O . SER A 1 173 ? -20.364 -4.523 11.986 1.00 56.09 173 SER A O 1
ATOM 1419 N N . GLN A 1 174 ? -18.975 -4.866 10.288 1.00 58.47 174 GLN A N 1
ATOM 1420 C CA . GLN A 1 174 ? -18.102 -5.759 11.057 1.00 58.47 174 GLN A CA 1
ATOM 1421 C C . GLN A 1 174 ? -17.148 -5.024 11.997 1.00 58.47 174 GLN A C 1
ATOM 1423 O O . GLN A 1 174 ? -16.836 -5.532 13.074 1.00 58.47 174 GLN A O 1
ATOM 1428 N N . LEU A 1 175 ? -16.749 -3.801 11.634 1.00 57.94 175 LEU A N 1
ATOM 1429 C CA . LEU A 1 175 ? -16.026 -2.917 12.544 1.00 57.94 175 LEU A CA 1
ATOM 1430 C C . LEU A 1 175 ? -16.960 -2.413 13.648 1.00 57.94 175 LEU A C 1
ATOM 1432 O O . LEU A 1 175 ? -16.485 -1.944 14.672 1.00 57.94 175 LEU A O 1
ATOM 1436 N N . GLU A 1 176 ? -18.283 -2.491 13.473 1.00 56.75 176 GLU A N 1
ATOM 1437 C CA . GLU A 1 176 ? -19.283 -2.048 14.455 1.00 56.75 176 GLU A CA 1
ATOM 1438 C C . GLU A 1 176 ? -19.518 -3.026 15.612 1.00 56.75 176 GLU A C 1
ATOM 1440 O O . GLU A 1 176 ? -20.139 -2.640 16.603 1.00 56.75 176 GLU A O 1
ATOM 1445 N N . ARG A 1 177 ? -19.003 -4.260 15.541 1.00 63.00 177 ARG A N 1
ATOM 1446 C CA . ARG A 1 177 ? -19.181 -5.248 16.614 1.00 63.00 177 ARG A CA 1
ATOM 1447 C C . ARG A 1 177 ? -18.560 -4.761 17.930 1.00 63.00 177 ARG A C 1
ATOM 1449 O O . ARG A 1 177 ? -17.474 -4.179 17.942 1.00 63.00 177 ARG A O 1
ATOM 1456 N N . SER A 1 178 ? -19.233 -5.069 19.041 1.00 65.62 178 SER A N 1
ATOM 1457 C CA . SER A 1 178 ? -18.821 -4.722 20.412 1.00 65.62 178 SER A CA 1
ATOM 1458 C C . SER A 1 178 ? -17.359 -5.063 20.703 1.00 65.62 178 SER A C 1
ATOM 1460 O O . SER A 1 178 ? -16.659 -4.262 21.309 1.00 65.62 178 SER A O 1
ATOM 1462 N N . PHE A 1 179 ? -16.876 -6.199 20.196 1.00 80.75 179 PHE A N 1
ATOM 1463 C CA . PHE A 1 179 ? -15.515 -6.670 20.431 1.00 80.75 179 PHE A CA 1
ATOM 1464 C C . PHE A 1 179 ? -14.427 -5.702 19.942 1.00 80.75 179 PHE A C 1
ATOM 1466 O O . PHE A 1 179 ? -13.514 -5.382 20.695 1.00 80.75 179 PHE A O 1
ATOM 1473 N N . PHE A 1 180 ? -14.514 -5.196 18.706 1.00 82.38 180 PHE A N 1
ATOM 1474 C CA . PHE A 1 180 ? -13.481 -4.288 18.194 1.00 82.38 180 PHE A CA 1
ATOM 1475 C C . PHE A 1 180 ? -13.503 -2.950 18.940 1.00 82.38 180 PHE A C 1
ATOM 1477 O O . PHE A 1 180 ? -12.452 -2.409 19.270 1.00 82.38 180 PHE A O 1
ATOM 1484 N N . ASN A 1 181 ? -14.695 -2.449 19.279 1.00 83.12 181 ASN A N 1
ATOM 1485 C CA . ASN A 1 181 ? -14.826 -1.245 20.102 1.00 83.12 181 ASN A CA 1
ATOM 1486 C C . ASN A 1 181 ? -14.225 -1.433 21.498 1.00 83.12 181 ASN A C 1
ATOM 1488 O O . ASN A 1 181 ? -13.588 -0.516 22.006 1.00 83.12 181 ASN A O 1
ATOM 1492 N N . GLU A 1 182 ? -14.393 -2.613 22.093 1.00 87.75 182 GLU A N 1
ATOM 1493 C CA . GLU A 1 182 ? -13.827 -2.936 23.398 1.00 87.75 182 GLU A CA 1
ATOM 1494 C C . GLU A 1 182 ? -12.297 -2.989 23.353 1.00 87.75 182 GLU A C 1
ATOM 1496 O O . GLU A 1 182 ? -11.634 -2.408 24.207 1.00 87.75 182 GLU A O 1
ATOM 1501 N N . VAL A 1 183 ? -11.723 -3.581 22.302 1.00 88.69 183 VAL A N 1
ATOM 1502 C CA . VAL A 1 183 ? -10.269 -3.550 22.077 1.00 88.69 183 VAL A CA 1
ATOM 1503 C C . VAL A 1 183 ? -9.764 -2.111 21.956 1.00 88.69 183 VAL A C 1
ATOM 1505 O O . VAL A 1 183 ? -8.789 -1.752 22.610 1.00 88.69 183 VAL A O 1
ATOM 1508 N N . LEU A 1 184 ? -10.435 -1.258 21.175 1.00 89.88 184 LEU A N 1
ATOM 1509 C CA . LEU A 1 184 ? -10.044 0.152 21.060 1.00 89.88 184 LEU A CA 1
ATOM 1510 C C . LEU A 1 184 ? -10.181 0.906 22.389 1.00 89.88 184 LEU A C 1
ATOM 1512 O O . LEU A 1 184 ? -9.319 1.721 22.709 1.00 89.88 184 LEU A O 1
ATOM 1516 N N . ARG A 1 185 ? -11.216 0.603 23.183 1.00 90.62 185 ARG A N 1
ATOM 1517 C CA . ARG A 1 185 ? -11.412 1.162 24.528 1.00 90.62 185 ARG A CA 1
ATOM 1518 C C . ARG A 1 185 ? -10.255 0.797 25.455 1.00 90.62 185 ARG A C 1
ATOM 1520 O O . ARG A 1 185 ? -9.728 1.682 26.120 1.00 90.62 185 ARG A O 1
ATOM 1527 N N . LEU A 1 186 ? -9.843 -0.471 25.464 1.00 91.81 186 LEU A N 1
ATOM 1528 C CA . LEU A 1 186 ? -8.717 -0.956 26.271 1.00 91.81 186 LEU A CA 1
ATOM 1529 C C . LEU A 1 186 ? -7.381 -0.337 25.846 1.00 91.81 186 LEU A C 1
ATOM 1531 O O . LEU A 1 186 ? -6.532 -0.080 26.692 1.00 91.81 186 LEU A O 1
ATOM 1535 N N . LEU A 1 187 ? -7.207 -0.068 24.552 1.00 91.81 187 LEU A N 1
ATOM 1536 C CA . LEU A 1 187 ? -6.028 0.624 24.030 1.00 91.81 187 LEU A CA 1
ATOM 1537 C C . LEU A 1 187 ? -6.062 2.143 24.281 1.00 91.81 187 LEU A C 1
ATOM 1539 O O . LEU A 1 187 ? -5.043 2.804 24.124 1.00 91.81 187 LEU A O 1
ATOM 1543 N N . GLY A 1 188 ? -7.207 2.713 24.668 1.00 92.62 188 GLY A N 1
ATOM 1544 C CA . GLY A 1 188 ? -7.374 4.164 24.797 1.00 92.62 188 GLY A CA 1
ATOM 1545 C C . GLY A 1 188 ? -7.497 4.894 23.453 1.00 92.62 188 GLY A C 1
ATOM 1546 O O . GLY A 1 188 ? -7.328 6.109 23.388 1.00 92.62 188 GLY A O 1
ATOM 1547 N N . THR A 1 189 ? -7.807 4.175 22.372 1.00 91.19 189 THR A N 1
ATOM 1548 C CA . THR A 1 189 ? -7.966 4.744 21.030 1.00 91.19 189 THR A CA 1
ATOM 1549 C C . THR A 1 189 ? -9.384 5.263 20.814 1.00 91.19 189 THR A C 1
ATOM 1551 O O . THR A 1 189 ? -10.372 4.533 20.941 1.00 91.19 189 THR A O 1
ATOM 1554 N N . LYS A 1 190 ? -9.502 6.515 20.367 1.00 89.00 190 LYS A N 1
ATOM 1555 C CA . LYS A 1 190 ? -10.779 7.095 19.951 1.00 89.00 190 LYS A CA 1
ATOM 1556 C C . LYS A 1 190 ? -11.151 6.618 18.551 1.00 89.00 190 LYS A C 1
ATOM 1558 O O . LYS A 1 190 ? -10.417 6.822 17.587 1.00 89.00 190 LYS A O 1
ATOM 1563 N N . ARG A 1 191 ? -12.344 6.049 18.403 1.00 86.00 191 ARG A N 1
ATOM 1564 C CA . ARG A 1 191 ? -12.892 5.707 17.089 1.00 86.00 191 ARG A CA 1
ATOM 1565 C C . ARG A 1 191 ? -13.760 6.836 16.538 1.00 86.00 191 ARG A C 1
ATOM 1567 O O . ARG A 1 191 ? -14.703 7.277 17.191 1.00 86.00 191 ARG A O 1
ATOM 1574 N N . ILE A 1 192 ? -13.481 7.248 15.307 1.00 83.06 192 ILE A N 1
ATOM 1575 C CA . ILE A 1 192 ? -14.290 8.171 14.510 1.00 83.06 192 ILE A CA 1
ATOM 1576 C C . ILE A 1 192 ? -14.910 7.391 13.348 1.00 83.06 192 ILE A C 1
ATOM 1578 O O . ILE A 1 192 ? -14.277 6.539 12.725 1.00 83.06 192 ILE A O 1
ATOM 1582 N N . ARG A 1 193 ? -16.179 7.667 13.058 1.00 75.31 193 ARG A N 1
ATOM 1583 C CA . ARG A 1 193 ? -16.866 7.139 11.874 1.00 75.31 193 ARG A CA 1
ATOM 1584 C C . ARG A 1 193 ? -16.744 8.163 10.759 1.00 75.31 193 ARG A C 1
ATOM 1586 O O . ARG A 1 193 ? -16.822 9.359 11.036 1.00 75.31 193 ARG A O 1
ATOM 1593 N N . THR A 1 194 ? -16.640 7.725 9.509 1.00 64.19 194 THR A N 1
ATOM 1594 C CA . THR A 1 194 ? -16.853 8.620 8.367 1.00 64.19 194 THR A CA 1
ATOM 1595 C C . THR A 1 194 ? -18.316 9.090 8.353 1.00 64.19 194 THR A C 1
ATOM 1597 O O . THR A 1 194 ? -19.226 8.487 7.784 1.00 64.19 194 THR A O 1
ATOM 1600 N N . THR A 1 195 ? -18.586 10.179 9.068 1.00 45.25 195 THR A N 1
ATOM 1601 C CA . THR A 1 195 ? -19.634 11.139 8.727 1.00 45.25 195 THR A CA 1
ATOM 1602 C C . THR A 1 195 ? -18.970 12.131 7.790 1.00 45.25 195 THR A C 1
ATOM 1604 O O . THR A 1 195 ? -17.973 12.746 8.159 1.00 45.25 195 THR A O 1
ATOM 1607 N N . ALA A 1 196 ? -19.445 12.192 6.549 1.00 42.22 196 ALA A N 1
ATOM 1608 C CA . ALA A 1 196 ? -18.893 13.013 5.483 1.00 42.22 196 ALA A CA 1
ATOM 1609 C C . ALA A 1 196 ? -18.609 14.442 5.965 1.00 42.22 196 ALA A C 1
ATOM 1611 O O . ALA A 1 196 ? -19.564 15.185 6.075 1.00 42.22 196 ALA A O 1
ATOM 1612 N N . TYR A 1 197 ? -17.359 14.810 6.286 1.00 38.19 197 TYR A N 1
ATOM 1613 C CA . TYR A 1 197 ? -16.913 16.212 6.370 1.00 38.19 197 TYR A CA 1
ATOM 1614 C C . TYR A 1 197 ? -15.390 16.365 6.583 1.00 38.19 197 TYR A C 1
ATOM 1616 O O . TYR A 1 197 ? -14.951 17.116 7.439 1.00 38.19 197 TYR A O 1
ATOM 1624 N N . HIS A 1 198 ? -14.548 15.694 5.785 1.00 52.97 198 HIS A N 1
ATOM 1625 C CA . HIS A 1 198 ? -13.131 16.085 5.628 1.00 52.97 198 HIS A CA 1
ATOM 1626 C C . HIS A 1 198 ? -12.652 15.824 4.190 1.00 52.97 198 HIS A C 1
ATOM 1628 O O . HIS A 1 198 ? -12.015 14.800 3.943 1.00 52.97 198 HIS A O 1
ATOM 1634 N N . PRO A 1 199 ? -12.946 16.730 3.237 1.00 49.88 199 PRO A N 1
ATOM 1635 C CA . PRO A 1 199 ? -12.730 16.501 1.808 1.00 49.88 199 PRO A CA 1
ATOM 1636 C C . PRO A 1 199 ? -11.301 16.067 1.470 1.00 49.88 199 PRO A C 1
ATOM 1638 O O . PRO A 1 199 ? -11.119 15.037 0.846 1.00 49.88 199 PRO A O 1
ATOM 1641 N N . GLN A 1 200 ? -10.271 16.748 1.978 1.00 53.16 200 GLN A N 1
ATOM 1642 C CA . GLN A 1 200 ? -8.886 16.498 1.551 1.00 53.16 200 GLN A CA 1
ATOM 1643 C C . GLN A 1 200 ? -8.219 15.264 2.175 1.00 53.16 200 GLN A C 1
ATOM 1645 O O . GLN A 1 200 ? -7.470 14.554 1.502 1.00 53.16 200 GLN A O 1
ATOM 1650 N N . ALA A 1 201 ? -8.481 14.982 3.456 1.00 52.03 201 ALA A N 1
ATOM 1651 C CA . ALA A 1 201 ? -7.979 13.763 4.090 1.00 52.03 201 ALA A CA 1
ATOM 1652 C C . ALA A 1 201 ? -8.680 12.534 3.499 1.00 52.03 201 ALA A C 1
ATOM 1654 O O . ALA A 1 201 ? -8.001 11.590 3.085 1.00 52.03 201 ALA A O 1
ATOM 1655 N N . ASN A 1 202 ? -10.007 12.610 3.331 1.00 62.91 202 ASN A N 1
ATOM 1656 C CA . ASN A 1 202 ? -10.774 11.583 2.633 1.00 62.91 202 ASN A CA 1
ATOM 1657 C C . ASN A 1 202 ? -10.352 11.460 1.170 1.00 62.91 202 ASN A C 1
ATOM 1659 O O . ASN A 1 202 ? -10.265 10.351 0.674 1.00 62.91 202 ASN A O 1
ATOM 1663 N N . GLU A 1 203 ? -9.996 12.543 0.482 1.00 66.00 203 GLU A N 1
ATOM 1664 C CA . GLU A 1 203 ? -9.498 12.472 -0.893 1.00 66.00 203 GLU A CA 1
ATOM 1665 C C . GLU A 1 203 ? -8.205 11.663 -1.004 1.00 66.00 203 GLU A C 1
ATOM 1667 O O . GLU A 1 203 ? -7.989 11.000 -2.018 1.00 66.00 203 GLU A O 1
ATOM 1672 N N . SER A 1 204 ? -7.315 11.730 -0.009 1.00 67.50 204 SER A N 1
ATOM 1673 C CA . SER A 1 204 ? -6.090 10.921 -0.010 1.00 67.50 204 SER A CA 1
ATOM 1674 C C . SER A 1 204 ? -6.401 9.434 0.189 1.00 67.50 204 SER A C 1
ATOM 1676 O O . SER A 1 204 ? -5.874 8.598 -0.548 1.00 67.50 204 SER A O 1
ATOM 1678 N N . VAL A 1 205 ? -7.329 9.130 1.102 1.00 71.19 205 VAL A N 1
ATOM 1679 C CA . VAL A 1 205 ? -7.840 7.783 1.391 1.00 71.19 205 VAL A CA 1
ATOM 1680 C C . VAL A 1 205 ? -8.551 7.217 0.159 1.00 71.19 205 VAL A C 1
ATOM 1682 O O . VAL A 1 205 ? -8.207 6.146 -0.332 1.00 71.19 205 VAL A O 1
ATOM 1685 N N . GLU A 1 206 ? -9.456 7.988 -0.440 1.00 74.94 206 GLU A N 1
ATOM 1686 C CA . GLU A 1 206 ? -10.172 7.627 -1.660 1.00 74.94 206 GLU A CA 1
ATOM 1687 C C . GLU A 1 206 ? -9.226 7.412 -2.838 1.00 74.94 206 GLU A C 1
ATOM 1689 O O . GLU A 1 206 ? -9.402 6.467 -3.609 1.00 74.94 206 GLU A O 1
ATOM 1694 N N . ARG A 1 207 ? -8.222 8.281 -3.018 1.00 74.12 207 ARG A N 1
ATOM 1695 C CA . ARG A 1 207 ? -7.216 8.113 -4.077 1.00 74.12 207 ARG A CA 1
ATOM 1696 C C . ARG A 1 207 ? -6.418 6.833 -3.872 1.00 74.12 207 ARG A C 1
ATOM 1698 O O . ARG A 1 207 ? -6.181 6.115 -4.849 1.00 74.12 207 ARG A O 1
ATOM 1705 N N . PHE A 1 208 ? -6.036 6.544 -2.633 1.00 76.19 208 PHE A N 1
ATOM 1706 C CA . PHE A 1 208 ? -5.351 5.314 -2.267 1.00 76.19 208 PHE A CA 1
ATOM 1707 C C . PHE A 1 208 ? -6.209 4.086 -2.599 1.00 76.19 208 PHE A C 1
ATOM 1709 O O . PHE A 1 208 ? -5.806 3.267 -3.430 1.00 76.19 208 PHE A O 1
ATOM 1716 N N . HIS A 1 209 ? -7.428 3.997 -2.062 1.00 76.38 209 HIS A N 1
ATOM 1717 C CA . HIS A 1 209 ? -8.309 2.847 -2.286 1.00 76.38 209 HIS A CA 1
ATOM 1718 C C . HIS A 1 209 ? -8.726 2.688 -3.744 1.00 76.38 209 HIS A C 1
ATOM 1720 O O . HIS A 1 209 ? -8.790 1.565 -4.242 1.00 76.38 209 HIS A O 1
ATOM 1726 N N . ARG A 1 210 ? -8.961 3.786 -4.471 1.00 76.12 210 ARG A N 1
ATOM 1727 C CA . ARG A 1 210 ? -9.247 3.750 -5.915 1.00 76.12 210 ARG A CA 1
ATOM 1728 C C . ARG A 1 210 ? -8.076 3.166 -6.693 1.00 76.12 210 ARG A C 1
ATOM 1730 O O . ARG A 1 210 ? -8.281 2.377 -7.613 1.00 76.12 210 ARG A O 1
ATOM 1737 N N . THR A 1 211 ? -6.855 3.533 -6.314 1.00 73.12 211 THR A N 1
ATOM 1738 C CA . THR A 1 211 ? -5.654 3.011 -6.965 1.00 73.12 211 THR A CA 1
ATOM 1739 C C . THR A 1 211 ? -5.430 1.540 -6.631 1.00 73.12 211 THR A C 1
ATOM 1741 O O . THR A 1 211 ? -5.171 0.757 -7.544 1.00 73.12 211 THR A O 1
ATOM 1744 N N . LEU A 1 212 ? -5.605 1.151 -5.364 1.00 76.56 212 LEU A N 1
ATOM 1745 C CA . LEU A 1 212 ? -5.513 -0.239 -4.911 1.00 76.56 212 LEU A CA 1
ATOM 1746 C C . LEU A 1 212 ? -6.530 -1.132 -5.634 1.00 76.56 212 LEU A C 1
ATOM 1748 O O . LEU A 1 212 ? -6.155 -2.134 -6.237 1.00 76.56 212 LEU A O 1
ATOM 1752 N N . LYS A 1 213 ? -7.808 -0.732 -5.655 1.00 77.06 213 LYS A N 1
ATOM 1753 C CA . LYS A 1 213 ? -8.880 -1.463 -6.352 1.00 77.06 213 LYS A CA 1
ATOM 1754 C C . LYS A 1 213 ? -8.612 -1.559 -7.858 1.00 77.06 213 LYS A C 1
ATOM 1756 O O . LYS A 1 213 ? -8.825 -2.612 -8.451 1.00 77.06 213 LYS A O 1
ATOM 1761 N N . GLY A 1 214 ? -8.099 -0.489 -8.471 1.00 72.38 214 GLY A N 1
ATOM 1762 C CA . GLY A 1 214 ? -7.700 -0.492 -9.880 1.00 72.38 214 GLY A CA 1
ATOM 1763 C C . GLY A 1 214 ? -6.557 -1.467 -10.180 1.00 72.38 214 GLY A C 1
ATOM 1764 O O . GLY A 1 214 ? -6.623 -2.187 -11.172 1.00 72.38 214 GLY A O 1
ATOM 1765 N N . ALA A 1 215 ? -5.536 -1.526 -9.318 1.00 72.56 215 ALA A N 1
ATOM 1766 C CA . ALA A 1 215 ? -4.427 -2.472 -9.452 1.00 72.56 215 ALA A CA 1
ATOM 1767 C C . ALA A 1 215 ? -4.905 -3.925 -9.304 1.00 72.56 215 ALA A C 1
ATOM 1769 O O . ALA A 1 215 ? -4.629 -4.743 -10.177 1.00 72.56 215 ALA A O 1
ATOM 1770 N N . LEU A 1 216 ? -5.704 -4.219 -8.271 1.00 74.00 216 LEU A N 1
ATOM 1771 C CA . LEU A 1 216 ? -6.284 -5.550 -8.056 1.00 74.00 216 LEU A CA 1
ATOM 1772 C C . LEU A 1 216 ? -7.141 -6.006 -9.244 1.00 74.00 216 LEU A C 1
ATOM 1774 O O . LEU A 1 216 ? -7.058 -7.157 -9.655 1.00 74.00 216 LEU A O 1
ATOM 1778 N N . LYS A 1 217 ? -7.933 -5.103 -9.835 1.00 72.94 217 LYS A N 1
ATOM 1779 C CA . LYS A 1 217 ? -8.762 -5.419 -11.006 1.00 72.94 217 LYS A CA 1
ATOM 1780 C C . LYS A 1 217 ? -7.930 -5.674 -12.266 1.00 72.94 217 LYS A C 1
ATOM 1782 O O . LYS A 1 217 ? -8.293 -6.535 -13.058 1.00 72.94 217 LYS A O 1
ATOM 1787 N N . ALA A 1 218 ? -6.826 -4.949 -12.457 1.00 65.94 218 ALA A N 1
ATOM 1788 C CA . ALA A 1 218 ? -5.924 -5.169 -13.588 1.00 65.94 218 ALA A CA 1
ATOM 1789 C C . ALA A 1 218 ? -5.276 -6.566 -13.548 1.00 65.94 218 ALA A C 1
ATOM 1791 O O . ALA A 1 218 ? -5.105 -7.180 -14.595 1.00 65.94 218 ALA A O 1
ATOM 1792 N N . GLN A 1 219 ? -4.992 -7.070 -12.342 1.00 64.62 219 GLN A N 1
ATOM 1793 C CA . GLN A 1 219 ? -4.398 -8.392 -12.102 1.00 64.62 219 GLN A CA 1
ATOM 1794 C C . GLN A 1 219 ? -5.360 -9.566 -12.342 1.00 64.62 219 GLN A C 1
ATOM 1796 O O . GLN A 1 219 ? -4.927 -10.690 -12.549 1.00 64.62 219 GLN A O 1
ATOM 1801 N N . GLN A 1 220 ? -6.675 -9.338 -12.332 1.00 61.88 220 GLN A N 1
ATOM 1802 C CA . GLN A 1 220 ? -7.678 -10.397 -12.530 1.00 61.88 220 GLN A CA 1
ATOM 1803 C C . GLN A 1 220 ? -7.866 -10.798 -14.005 1.00 61.88 220 GLN A C 1
ATOM 1805 O O . GLN A 1 220 ? -8.828 -11.489 -14.339 1.00 61.88 220 GLN A O 1
ATOM 1810 N N . ASN A 1 221 ? -6.989 -10.352 -14.906 1.00 55.94 221 ASN A N 1
ATOM 1811 C CA . ASN A 1 221 ? -7.100 -10.656 -16.326 1.00 55.94 221 ASN A CA 1
ATOM 1812 C C . ASN A 1 221 ? -6.654 -12.117 -16.573 1.00 55.94 221 ASN A C 1
ATOM 1814 O O . ASN A 1 221 ? -5.504 -12.446 -16.288 1.00 55.94 221 ASN A O 1
ATOM 1818 N N . PRO A 1 222 ? -7.516 -13.000 -17.114 1.00 45.22 222 PRO A N 1
ATOM 1819 C CA . PRO A 1 222 ? -7.309 -14.457 -17.120 1.00 45.22 222 PRO A CA 1
ATOM 1820 C C . PRO A 1 222 ? -6.092 -14.961 -17.917 1.00 45.22 222 PRO A C 1
ATOM 1822 O O . PRO A 1 222 ? -5.752 -16.136 -17.821 1.00 45.22 222 PRO A O 1
ATOM 1825 N N . ASN A 1 223 ? -5.425 -14.091 -18.680 1.00 46.12 223 ASN A N 1
ATOM 1826 C CA . ASN A 1 223 ? -4.227 -14.436 -19.447 1.00 46.12 223 ASN A CA 1
ATOM 1827 C C . ASN A 1 223 ? -2.914 -14.270 -18.657 1.00 46.12 223 ASN A C 1
ATOM 1829 O O . ASN A 1 223 ? -1.885 -14.754 -19.123 1.00 46.12 223 ASN A O 1
ATOM 1833 N N . ASP A 1 224 ? -2.929 -13.627 -17.482 1.00 46.72 224 ASP A N 1
ATOM 1834 C CA . ASP A 1 224 ? -1.765 -13.531 -16.590 1.00 46.72 224 ASP A CA 1
ATOM 1835 C C . ASP A 1 224 ? -1.833 -14.643 -15.533 1.00 46.72 224 ASP A C 1
ATOM 1837 O O . ASP A 1 224 ? -2.208 -14.449 -14.376 1.00 46.72 224 ASP A O 1
ATOM 1841 N N . VAL A 1 225 ? -1.461 -15.862 -15.933 1.00 47.59 225 VAL A N 1
ATOM 1842 C CA . VAL A 1 225 ? -1.139 -16.928 -14.975 1.00 47.59 225 VAL A CA 1
ATOM 1843 C C . VAL A 1 225 ? 0.245 -16.637 -14.414 1.00 47.59 225 VAL A C 1
ATOM 1845 O O . VAL A 1 225 ? 1.231 -17.252 -14.815 1.00 47.59 225 VAL A O 1
ATOM 1848 N N . GLN A 1 226 ? 0.350 -15.692 -13.485 1.00 50.31 226 GLN A N 1
ATOM 1849 C CA . GLN A 1 226 ? 1.526 -15.641 -12.629 1.00 50.31 226 GLN A CA 1
ATOM 1850 C C . GLN A 1 226 ? 1.220 -14.964 -11.296 1.00 50.31 226 GLN A C 1
ATOM 1852 O O . GLN A 1 226 ? 1.273 -13.753 -11.147 1.00 50.31 226 GLN A O 1
ATOM 1857 N N . GLN A 1 227 ? 1.022 -15.850 -10.314 1.00 52.09 227 GLN A N 1
ATOM 1858 C CA . GLN A 1 227 ? 1.184 -15.666 -8.875 1.00 52.09 227 GLN A CA 1
ATOM 1859 C C . GLN A 1 227 ? 0.003 -15.061 -8.075 1.00 52.09 227 GLN A C 1
ATOM 1861 O O . GLN A 1 227 ? -0.732 -14.203 -8.554 1.00 52.09 227 GLN A O 1
ATOM 1866 N N . PRO A 1 228 ? -0.193 -15.514 -6.818 1.00 57.28 228 PRO A N 1
ATOM 1867 C CA . PRO A 1 228 ? -1.307 -15.085 -5.972 1.00 57.28 228 PRO A CA 1
ATOM 1868 C C . PRO A 1 228 ? -1.327 -13.561 -5.748 1.00 57.28 228 PRO A C 1
ATOM 1870 O O . PRO A 1 228 ? -0.272 -12.946 -5.562 1.00 57.28 228 PRO A O 1
ATOM 1873 N N . TRP A 1 229 ? -2.507 -12.923 -5.696 1.00 60.84 229 TRP A N 1
ATOM 1874 C CA . TRP A 1 229 ? -2.581 -11.474 -5.430 1.00 60.84 229 TRP A CA 1
ATOM 1875 C C . TRP A 1 229 ? -2.013 -11.116 -4.050 1.00 60.84 229 TRP A C 1
ATOM 1877 O O . TRP A 1 229 ? -1.500 -10.016 -3.863 1.00 60.84 229 TRP A O 1
ATOM 1887 N N . THR A 1 230 ? -1.996 -12.064 -3.109 1.00 52.25 230 THR A N 1
ATOM 1888 C CA . THR A 1 230 ? -1.325 -11.924 -1.804 1.00 52.25 230 THR A CA 1
ATOM 1889 C C . THR A 1 230 ? 0.190 -11.710 -1.908 1.00 52.25 230 THR A C 1
ATOM 1891 O O . THR A 1 230 ? 0.780 -11.182 -0.972 1.00 52.25 230 THR A O 1
ATOM 1894 N N . CYS A 1 231 ? 0.822 -12.079 -3.028 1.00 49.88 231 CYS A N 1
ATOM 1895 C CA . CYS A 1 231 ? 2.224 -11.756 -3.330 1.00 49.88 231 CYS A CA 1
ATOM 1896 C C . CYS A 1 231 ? 2.372 -10.366 -3.960 1.00 49.88 231 CYS A C 1
ATOM 1898 O O . CYS A 1 231 ? 3.411 -9.728 -3.830 1.00 49.88 231 CYS A O 1
ATOM 1900 N N . HIS A 1 232 ? 1.334 -9.898 -4.658 1.00 52.03 232 HIS A N 1
ATOM 1901 C CA . HIS A 1 232 ? 1.401 -8.713 -5.509 1.00 52.03 232 HIS A CA 1
ATOM 1902 C C . HIS A 1 232 ? 1.089 -7.426 -4.787 1.00 52.03 232 HIS A C 1
ATOM 1904 O O . HIS A 1 232 ? 1.634 -6.405 -5.178 1.00 52.03 232 HIS A O 1
ATOM 1910 N N . VAL A 1 233 ? 0.288 -7.432 -3.720 1.00 49.97 233 VAL A N 1
ATOM 1911 C CA . VAL A 1 233 ? -0.109 -6.188 -3.038 1.00 49.97 233 VAL A CA 1
ATOM 1912 C C . VAL A 1 233 ? 1.134 -5.323 -2.687 1.00 49.97 233 VAL A C 1
ATOM 1914 O O . VAL A 1 233 ? 1.056 -4.098 -2.769 1.00 49.97 233 VAL A O 1
ATOM 1917 N N . GLY A 1 234 ? 2.322 -5.930 -2.503 1.00 40.81 234 GLY A N 1
ATOM 1918 C CA . GLY A 1 234 ? 3.605 -5.291 -2.166 1.00 40.81 234 GLY A CA 1
ATOM 1919 C C . GLY A 1 234 ? 4.416 -4.533 -3.204 1.00 40.81 234 GLY A C 1
ATOM 1920 O O . GLY A 1 234 ? 5.516 -4.123 -2.875 1.00 40.81 234 GLY A O 1
ATOM 1921 N N . THR A 1 235 ? 3.922 -4.265 -4.414 1.00 41.53 235 THR A N 1
ATOM 1922 C CA . THR A 1 235 ? 4.643 -3.366 -5.355 1.00 41.53 235 THR A CA 1
ATOM 1923 C C . THR A 1 235 ? 3.835 -2.141 -5.804 1.00 41.53 235 THR A C 1
ATOM 1925 O O . THR A 1 235 ? 4.213 -1.423 -6.738 1.00 41.53 235 THR A O 1
ATOM 1928 N N . THR A 1 236 ? 2.706 -1.862 -5.144 1.00 45.38 236 THR A N 1
ATOM 1929 C CA . THR A 1 236 ? 1.897 -0.669 -5.409 1.00 45.38 236 THR A CA 1
ATOM 1930 C C . THR A 1 236 ? 2.524 0.495 -4.652 1.00 45.38 236 THR A C 1
ATOM 1932 O O . THR A 1 236 ? 2.459 0.518 -3.436 1.00 45.38 236 THR A O 1
ATOM 1935 N N . LYS A 1 237 ? 3.081 1.492 -5.353 1.00 39.38 237 LYS A N 1
ATOM 1936 C CA . LYS A 1 237 ? 3.785 2.683 -4.803 1.00 39.38 237 LYS A CA 1
ATOM 1937 C C . LYS A 1 237 ? 2.955 3.613 -3.891 1.00 39.38 237 LYS A C 1
ATOM 1939 O O . LYS A 1 237 ? 3.291 4.777 -3.713 1.00 39.38 237 LYS A O 1
ATOM 1944 N N . TYR A 1 238 ? 1.816 3.152 -3.411 1.00 46.09 2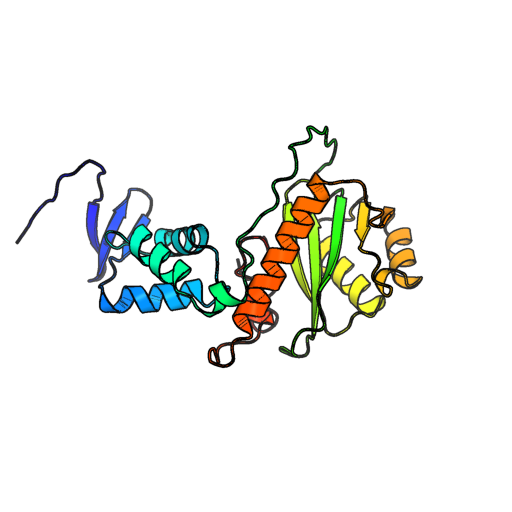38 TYR A N 1
ATOM 1945 C CA . TYR A 1 238 ? 1.049 3.847 -2.391 1.00 46.09 238 TYR A CA 1
ATOM 1946 C C . TYR A 1 238 ? 1.141 3.129 -1.055 1.00 46.09 238 TYR A C 1
ATOM 1948 O O . TYR A 1 238 ? 0.988 3.783 -0.035 1.00 46.09 238 TYR A O 1
ATOM 1956 N N . LEU A 1 239 ? 1.419 1.825 -1.080 1.00 49.41 239 LEU A N 1
ATOM 1957 C CA . LEU A 1 239 ? 1.695 1.003 0.079 1.00 49.41 239 LEU A CA 1
ATOM 1958 C C . LEU A 1 239 ? 3.184 1.119 0.368 1.00 49.41 239 LEU A C 1
ATOM 1960 O O . LEU A 1 239 ? 4.007 0.725 -0.454 1.00 49.41 239 LEU A O 1
ATOM 1964 N N . GLU A 1 240 ? 3.507 1.697 1.514 1.00 45.88 240 GLU A N 1
ATOM 1965 C CA . GLU A 1 240 ? 4.882 1.765 2.006 1.00 45.88 240 GLU A CA 1
ATOM 1966 C C . GLU A 1 240 ? 5.342 0.389 2.511 1.00 45.88 240 GLU A C 1
ATOM 1968 O O . GLU A 1 240 ? 6.537 0.111 2.561 1.00 45.88 240 GLU A O 1
ATOM 1973 N N . ARG A 1 241 ? 4.398 -0.509 2.843 1.00 44.66 241 ARG A N 1
ATOM 1974 C CA . ARG A 1 241 ? 4.696 -1.915 3.126 1.00 44.66 241 ARG A CA 1
ATOM 1975 C C . ARG A 1 241 ? 3.512 -2.828 2.851 1.00 44.66 241 ARG A C 1
ATOM 1977 O O . ARG A 1 241 ? 2.359 -2.505 3.149 1.00 44.66 241 ARG A O 1
ATOM 1984 N N . VAL A 1 242 ? 3.814 -4.019 2.346 1.00 47.78 242 VAL A N 1
ATOM 1985 C CA . VAL A 1 242 ? 2.864 -5.129 2.254 1.00 47.78 242 VAL A CA 1
ATOM 1986 C C . VAL A 1 242 ? 3.572 -6.411 2.603 1.00 47.78 242 VAL A C 1
ATOM 1988 O O . VAL A 1 242 ? 4.639 -6.724 2.079 1.00 47.78 242 VAL A O 1
ATOM 1991 N N . LYS A 1 243 ? 2.929 -7.187 3.461 1.00 41.75 243 LYS A N 1
ATOM 1992 C CA . LYS A 1 243 ? 3.439 -8.484 3.860 1.00 41.75 243 LYS A CA 1
ATOM 1993 C C . LYS A 1 243 ? 3.038 -9.541 2.825 1.00 41.75 243 LYS A C 1
ATOM 1995 O O . LYS A 1 243 ? 1.858 -9.873 2.705 1.00 41.75 243 LYS A O 1
ATOM 2000 N N . CYS A 1 244 ? 4.016 -10.062 2.082 1.00 39.03 244 CYS A N 1
ATOM 2001 C CA . CYS A 1 244 ? 3.856 -11.229 1.213 1.00 39.03 244 CYS A CA 1
ATOM 2002 C C . CYS A 1 244 ? 3.826 -12.496 2.067 1.00 39.03 244 CYS A C 1
ATOM 2004 O O . CYS A 1 244 ? 4.844 -12.955 2.578 1.00 39.03 244 CYS A O 1
ATOM 2006 N N . PHE A 1 245 ? 2.645 -13.085 2.235 1.00 43.09 245 PHE A N 1
ATOM 2007 C CA . PHE A 1 245 ? 2.489 -14.250 3.113 1.00 43.09 245 PHE A CA 1
ATOM 2008 C C . PHE A 1 245 ? 2.831 -15.601 2.465 1.00 43.09 245 PHE A C 1
ATOM 2010 O O . PHE A 1 245 ? 2.840 -16.609 3.162 1.00 43.09 245 PHE A O 1
ATOM 2017 N N . THR A 1 246 ? 3.145 -15.655 1.168 1.00 39.72 246 THR A N 1
ATOM 2018 C CA . THR A 1 246 ? 3.684 -16.876 0.532 1.00 39.72 246 THR A CA 1
ATOM 2019 C C . THR A 1 246 ? 5.189 -17.012 0.673 1.00 39.72 246 THR A C 1
ATOM 2021 O O . THR A 1 246 ? 5.692 -18.127 0.622 1.00 39.72 246 THR A O 1
ATOM 2024 N N . CYS A 1 247 ? 5.901 -15.890 0.789 1.00 36.47 247 CYS A N 1
ATOM 2025 C CA . CYS A 1 247 ? 7.356 -15.858 0.800 1.00 36.47 247 CYS A CA 1
ATOM 2026 C C . CYS A 1 247 ? 7.941 -15.580 2.191 1.00 36.47 247 CYS A C 1
ATOM 2028 O O . CYS A 1 247 ? 9.113 -15.843 2.408 1.00 36.47 247 CYS A O 1
ATOM 2030 N N . GLY A 1 248 ? 7.145 -15.083 3.148 1.00 33.06 248 GLY A N 1
ATOM 2031 C CA . GLY A 1 248 ? 7.631 -14.733 4.490 1.00 33.06 248 GLY A CA 1
ATOM 2032 C C . GLY A 1 248 ? 8.479 -13.457 4.525 1.00 33.06 248 GLY A C 1
ATOM 2033 O O . GLY A 1 248 ? 8.673 -12.896 5.601 1.00 33.06 248 GLY A O 1
ATOM 2034 N N . ASP A 1 249 ? 8.899 -12.968 3.360 1.00 31.03 249 ASP A N 1
ATOM 2035 C CA . ASP A 1 249 ? 9.695 -11.765 3.201 1.00 31.03 249 ASP A CA 1
ATOM 2036 C C . ASP A 1 249 ? 8.825 -10.502 3.193 1.00 31.03 249 ASP A C 1
ATOM 2038 O O . ASP A 1 249 ? 7.761 -10.423 2.563 1.00 31.03 249 ASP A O 1
ATOM 2042 N N . ASP A 1 250 ? 9.319 -9.472 3.875 1.00 35.97 250 ASP A N 1
ATOM 2043 C CA . ASP A 1 250 ? 8.891 -8.102 3.636 1.00 35.97 250 ASP A CA 1
ATOM 2044 C C . ASP A 1 250 ? 9.289 -7.718 2.207 1.00 35.97 250 ASP A C 1
ATOM 2046 O O . ASP A 1 250 ? 10.474 -7.607 1.887 1.00 35.97 250 ASP A O 1
ATOM 2050 N N . ILE A 1 251 ? 8.301 -7.537 1.327 1.00 34.78 251 ILE A N 1
ATOM 2051 C CA . ILE A 1 251 ? 8.555 -6.957 0.009 1.00 34.78 251 ILE A CA 1
ATOM 2052 C C . ILE A 1 251 ? 8.762 -5.456 0.232 1.00 34.78 251 ILE A C 1
ATOM 2054 O O . ILE A 1 251 ? 7.804 -4.741 0.535 1.00 34.78 251 ILE A O 1
ATOM 2058 N N . TRP A 1 252 ? 10.022 -5.025 0.140 1.00 34.25 252 TRP A N 1
ATOM 2059 C CA . TRP A 1 252 ? 10.453 -3.623 0.143 1.00 34.25 252 TRP A CA 1
ATOM 2060 C C . TRP A 1 252 ? 10.236 -2.953 -1.220 1.00 34.25 252 TRP A C 1
ATOM 2062 O O . TRP A 1 252 ? 10.513 -3.599 -2.262 1.00 34.25 252 TRP A O 1
#

Sequence (252 aa):
LNALVHSGTSLQFRLLNDLMCEVTEKRARPCIPPTLRRRIFDKYHGLNHPGRWQTLKIIKERYFWPHMSKEIKLWSKTCIACQTSKVYRHNVAPIGSFTENATRFEHVHLDLVGPLPVSVGHTYLLTYLDRFTRWSEAIPIRDITAETVARTFVNNWVSRYGVPTTITTDRGSQLERSFFNEVLRLLGTKRIRTTAYHPQANESVERFHRTLKGALKAQQNPNDVQQPWTCHVGTTKYLERVKCFTCGDDIW

pLDDT: mean 74.32, std 18.29, range [31.03, 95.38]

Secondary structure (DSSP, 8-state):
-------SS--EEEEETTEEEEEETTEEEEBPPHHHHHHHHHHHHHTT---HHHHHHHHHHH-B-TTHHHHHHHHHHH-HHHHHH----------------PPTTTEEEEEEE-PPPPBTTB-EEEEEEETTT--EEEEEES---HHHHHHHHIIIIIHHH---SEEEE-S-TTTTSHHHHHHHHHHTPEEEE--S--HHHHHHHHHHHHHHHHHHHHHT-TT-----HHHHGGG-TT-SBEE-TTT-SEE-

Foldseek 3Di:
DDDPDDDDDPQDWDQDPNFIWGDDPVDTAGEDDPVCLVVLLCVQCVLQVEALVLSCVVQVVHHDYPPSSVVSNVVSVPQPLLVVQADPDDDDDDDDDDDDPDDWQQEKEWEKDAQCPQFPQFRIWIKIATLVPRAIEIETDNDLALVRNLCCCCVPPCVPPNQHQEYEYEPDVRCVDPSVVVSCVVSNHHYDYPPDDDVPSVVSVVVLVSSLSSRSSSNPDVVPPDHGVLQRSAPHVSHPWYQNPVVRDTND

InterPro domains:
  IPR001584 Integrase, catalytic core [PF00665] (106-199)
  IPR001584 Integrase, catalytic core [PS50994] (90-213)
  IPR012337 Ribonuclease H-like superfamily [SSF53098] (104-224)
  IPR036397 Ribonuclease H superfamily [G3DSA:3.30.420.10] (95-240)
  IPR041588 Integrase zinc-binding domain [PF17921] (32-86)